Protein AF-A0A929RY52-F1 (afdb_monomer)

Solvent-accessible surface area (backbone atoms only — not comparable to full-atom values): 14149 Å² total; per-residue (Å²): 130,79,74,91,46,70,72,50,34,51,54,48,38,56,51,52,49,64,76,41,40,68,63,52,51,52,50,49,49,49,51,27,53,54,46,31,53,51,53,47,52,52,47,51,52,48,56,57,29,70,77,63,78,56,64,74,62,60,60,49,52,54,51,54,51,50,52,50,52,54,50,51,49,48,38,21,42,33,28,14,58,61,39,46,67,59,72,41,68,69,51,39,55,58,60,66,72,45,91,61,47,67,65,43,54,48,53,40,41,46,48,42,28,51,43,51,48,36,54,53,47,51,54,35,47,52,51,25,38,48,50,45,27,53,55,36,42,76,73,73,39,87,53,75,37,63,72,77,77,43,61,66,57,57,57,50,47,51,51,45,52,77,70,41,56,73,58,57,41,41,52,51,51,42,54,55,46,52,49,47,38,37,27,25,40,6,33,23,30,13,37,71,64,38,65,65,11,56,64,50,23,52,50,53,42,51,53,50,52,52,51,51,54,50,52,53,48,50,64,55,62,74,46,77,84,58,96,73,81,58,80,61,65,53,51,43,52,53,43,51,51,50,43,52,52,46,51,52,51,32,54,51,30,49,53,50,21,54,53,33,48,55,50,66,73,68,68,126

Mean predicted aligned error: 9.09 Å

Foldseek 3Di:
DPDADPVLLVVLLVVVCVVCVVVLVVVLVCLLVVLLVLLLVLVVVLVVCVVPDDDSVVSLVVSVVVLVVVLLLQLQQQLLCLCLVLVDPVVLVVVLPRPHDLVSSLVSSCCCRNPVSSVSSVVSSQVSQCVSCVVCVVVVHNDDRSCVVCPVVVVVVVVCCVVDDLLSVLVVLLVVLLSLLLNLQSLLLCLPVSPPSRVVSVVVSVVVVVVLVVVVVCVVVVCPPDDDDDPPVVSSVSSVVSSVVSVVSSVVSVVNSSVSSVVSSVPD

Structure (mmCIF, N/CA/C/O backbone):
data_AF-A0A929RY52-F1
#
_entry.id   AF-A0A929RY52-F1
#
loop_
_atom_site.group_PDB
_atom_site.id
_atom_site.type_symbol
_atom_site.label_atom_id
_atom_site.label_alt_id
_atom_site.label_comp_id
_atom_site.label_asym_id
_atom_site.label_entity_id
_atom_site.label_seq_id
_atom_site.pdbx_PDB_ins_code
_atom_site.Cartn_x
_atom_site.Cartn_y
_atom_site.Cartn_z
_atom_site.occupancy
_atom_site.B_iso_or_equiv
_atom_site.auth_seq_id
_atom_site.auth_comp_id
_atom_site.auth_asym_id
_atom_site.auth_atom_id
_atom_site.pdbx_PDB_model_num
ATOM 1 N N . MET A 1 1 ? -12.612 -7.253 28.509 1.00 52.16 1 MET A N 1
ATOM 2 C CA . MET A 1 1 ? -12.457 -7.040 27.047 1.00 52.16 1 MET A CA 1
ATOM 3 C C . MET A 1 1 ? -13.343 -8.044 26.327 1.00 52.16 1 MET A C 1
ATOM 5 O O . MET A 1 1 ? -13.309 -9.203 26.702 1.00 52.16 1 MET A O 1
ATOM 9 N N . ASN A 1 2 ? -14.137 -7.639 25.329 1.00 66.50 2 ASN A N 1
ATOM 10 C CA . ASN A 1 2 ? -14.857 -8.617 24.503 1.00 66.50 2 ASN A CA 1
ATOM 11 C C . ASN A 1 2 ? -13.845 -9.390 23.652 1.00 66.50 2 ASN A C 1
ATOM 13 O O . ASN A 1 2 ? -13.152 -8.774 22.838 1.00 66.50 2 ASN A O 1
ATOM 17 N N . ASN A 1 3 ? -13.786 -10.712 23.829 1.00 84.69 3 ASN A N 1
ATOM 18 C CA . ASN A 1 3 ? -12.935 -11.601 23.037 1.00 84.69 3 ASN A CA 1
ATOM 19 C C . ASN A 1 3 ? -13.183 -11.405 21.539 1.00 84.69 3 ASN A C 1
ATOM 21 O O . ASN A 1 3 ? -14.308 -11.100 21.120 1.00 84.69 3 ASN A O 1
ATOM 25 N N . PHE A 1 4 ? -12.122 -11.561 20.743 1.00 89.50 4 PHE A N 1
ATOM 26 C CA . PHE A 1 4 ? -12.212 -11.520 19.288 1.00 89.50 4 PHE A CA 1
ATOM 27 C C . PHE A 1 4 ? -13.190 -12.594 18.807 1.00 89.50 4 PHE A C 1
ATOM 29 O O . PHE A 1 4 ? -13.111 -13.750 19.213 1.00 89.50 4 PHE A O 1
ATOM 36 N N . ASN A 1 5 ? -14.136 -12.208 17.956 1.00 94.50 5 ASN A N 1
ATOM 37 C CA . ASN A 1 5 ? -15.141 -13.104 17.414 1.00 94.50 5 ASN A CA 1
ATOM 38 C C . ASN A 1 5 ? -15.162 -13.000 15.888 1.00 94.50 5 ASN A C 1
ATOM 40 O O . ASN A 1 5 ? -15.563 -11.980 15.323 1.00 94.50 5 ASN A O 1
ATOM 44 N N . THR A 1 6 ? -14.812 -14.094 15.216 1.00 93.06 6 THR A N 1
ATOM 45 C CA . THR A 1 6 ? -14.688 -14.155 13.754 1.00 93.06 6 THR A CA 1
ATOM 46 C C . THR A 1 6 ? -15.991 -13.812 13.028 1.00 93.06 6 THR A C 1
ATOM 48 O O . THR A 1 6 ? -15.974 -13.082 12.039 1.00 93.06 6 THR A O 1
ATOM 51 N N . LYS A 1 7 ? -17.154 -14.251 13.536 1.00 93.94 7 LYS A N 1
ATOM 52 C CA . LYS A 1 7 ? -18.462 -13.938 12.923 1.00 93.94 7 LYS A CA 1
ATOM 53 C C . LYS A 1 7 ? -18.793 -12.447 13.031 1.00 93.94 7 LYS A C 1
ATOM 55 O O . LYS A 1 7 ? -19.368 -11.861 12.114 1.00 93.94 7 LYS A O 1
ATOM 60 N N . ARG A 1 8 ? -18.468 -11.815 14.162 1.00 93.50 8 ARG A N 1
ATOM 61 C CA . ARG A 1 8 ? -18.663 -10.371 14.383 1.00 93.50 8 ARG A CA 1
ATOM 62 C C . ARG A 1 8 ? -17.700 -9.548 13.529 1.00 93.50 8 ARG A C 1
ATOM 64 O O . ARG A 1 8 ? -18.142 -8.624 12.849 1.00 93.50 8 ARG A O 1
ATOM 71 N N . TRP A 1 9 ? -16.432 -9.949 13.494 1.00 94.62 9 TRP A N 1
ATOM 72 C CA . TRP A 1 9 ? -15.393 -9.376 12.642 1.00 94.62 9 TRP A CA 1
ATOM 73 C C . TRP A 1 9 ? -15.761 -9.418 11.152 1.00 94.62 9 TRP A C 1
ATOM 75 O O . TRP A 1 9 ? -15.742 -8.384 10.483 1.00 94.62 9 TRP A O 1
ATOM 85 N N . LEU A 1 10 ? -16.186 -10.575 10.635 1.00 95.38 10 LEU A N 1
ATOM 86 C CA . LEU A 1 10 ? -16.567 -10.721 9.230 1.00 95.38 10 LEU A CA 1
ATOM 87 C C . LEU A 1 10 ? -17.790 -9.862 8.879 1.00 95.38 10 LEU A C 1
ATOM 89 O O . LEU A 1 10 ? -17.803 -9.190 7.847 1.00 95.38 10 LEU A O 1
ATOM 93 N N . ARG A 1 11 ? -18.810 -9.830 9.750 1.00 94.88 11 ARG A N 1
ATOM 94 C CA . ARG A 1 11 ? -19.984 -8.955 9.571 1.00 94.88 11 ARG A CA 1
ATOM 95 C C . ARG A 1 11 ? -19.589 -7.480 9.539 1.00 94.88 11 ARG A C 1
ATOM 97 O O . ARG A 1 11 ? -20.077 -6.740 8.686 1.00 94.88 11 ARG A O 1
ATOM 104 N N . TYR A 1 12 ? -18.689 -7.061 10.429 1.00 94.56 12 TYR A N 1
ATOM 105 C CA . TYR A 1 12 ? -18.152 -5.704 10.418 1.00 94.56 12 TYR A CA 1
ATOM 106 C C . TYR A 1 12 ? -17.387 -5.413 9.120 1.00 94.56 12 TYR A C 1
ATOM 108 O O . TYR A 1 12 ? -17.645 -4.391 8.492 1.00 94.56 12 TYR A O 1
ATOM 116 N N . THR A 1 13 ? -16.510 -6.320 8.684 1.00 94.38 13 THR A N 1
ATOM 117 C CA . THR A 1 13 ? -15.710 -6.173 7.456 1.00 94.38 13 THR A CA 1
ATOM 118 C C . THR A 1 13 ? -16.608 -5.992 6.232 1.00 94.38 13 THR A C 1
ATOM 120 O O . THR A 1 13 ? -16.463 -5.012 5.500 1.00 94.38 13 THR A O 1
ATOM 123 N N . LYS A 1 14 ? -17.610 -6.868 6.056 1.00 94.75 14 LYS A N 1
ATOM 124 C CA . LYS A 1 14 ? -18.601 -6.770 4.969 1.00 94.75 14 LYS A CA 1
ATOM 125 C C . LYS A 1 14 ? -19.356 -5.441 5.005 1.00 94.75 14 LYS A C 1
ATOM 127 O O . LYS A 1 14 ? -19.468 -4.758 3.989 1.00 94.75 14 LYS A O 1
ATOM 132 N N . ARG A 1 15 ? -19.832 -5.038 6.189 1.00 93.38 15 ARG A N 1
ATOM 133 C CA . ARG A 1 15 ? -20.504 -3.746 6.382 1.00 93.38 15 ARG A CA 1
ATOM 134 C C . ARG A 1 15 ? -19.585 -2.576 6.027 1.00 93.38 15 ARG A C 1
ATOM 136 O O . ARG A 1 15 ? -20.038 -1.642 5.372 1.00 93.38 15 ARG A O 1
ATOM 143 N N . HIS A 1 16 ? -18.322 -2.612 6.448 1.00 91.94 16 HIS A N 1
ATOM 144 C CA . HIS A 1 16 ? -17.357 -1.547 6.190 1.00 91.94 16 HIS A CA 1
ATOM 145 C C . HIS A 1 16 ? -17.093 -1.385 4.689 1.00 91.94 16 HIS A C 1
ATOM 147 O O . HIS A 1 16 ? -17.161 -0.261 4.188 1.00 91.94 16 HIS A O 1
ATOM 153 N N . LEU A 1 17 ? -16.889 -2.494 3.968 1.00 93.06 17 LEU A N 1
ATOM 154 C CA . LEU A 1 17 ? -16.745 -2.507 2.509 1.00 93.06 17 LEU A CA 1
ATOM 155 C C . LEU A 1 17 ? -17.972 -1.917 1.815 1.00 93.06 17 LEU A C 1
ATOM 157 O O . LEU A 1 17 ? -17.838 -1.010 1.000 1.00 93.06 17 LEU A O 1
ATOM 161 N N . TYR A 1 18 ? -19.173 -2.369 2.182 1.00 92.50 18 TYR A N 1
ATOM 162 C CA . TYR A 1 18 ? -20.413 -1.886 1.574 1.00 92.50 18 TYR A CA 1
ATOM 163 C C . TYR A 1 18 ? -20.617 -0.380 1.786 1.00 92.50 18 TYR A C 1
ATOM 165 O O . TYR A 1 18 ? -20.993 0.338 0.862 1.00 92.50 18 TYR A O 1
ATOM 173 N N . GLN A 1 19 ? -20.319 0.117 2.990 1.00 90.19 19 GLN A N 1
ATOM 174 C CA . GLN A 1 19 ? -20.442 1.537 3.323 1.00 90.19 19 GLN A CA 1
ATOM 175 C C . GLN A 1 19 ? -19.456 2.426 2.557 1.00 90.19 19 GLN A C 1
ATOM 177 O O . GLN A 1 19 ? -19.799 3.562 2.241 1.00 90.19 19 GLN A O 1
ATOM 182 N N . HIS A 1 20 ? -18.258 1.924 2.250 1.00 89.44 20 HIS A N 1
ATOM 183 C CA . HIS A 1 20 ? -17.206 2.690 1.571 1.00 89.44 20 HIS A CA 1
ATOM 184 C C . HIS A 1 20 ? -17.035 2.292 0.098 1.00 89.44 20 HIS A C 1
ATOM 186 O O . HIS A 1 20 ? -16.100 2.759 -0.551 1.00 89.44 20 HIS A O 1
ATOM 192 N N . ARG A 1 21 ? -17.942 1.476 -0.458 1.00 90.00 21 ARG A N 1
ATOM 193 C CA . ARG A 1 21 ? -17.829 0.909 -1.812 1.00 90.00 21 ARG A CA 1
ATOM 194 C C . ARG A 1 21 ? -17.591 1.966 -2.885 1.00 90.00 21 ARG A C 1
ATOM 196 O O . ARG A 1 21 ? -16.715 1.794 -3.714 1.00 90.00 21 ARG A O 1
ATOM 203 N N . SER A 1 22 ? -18.308 3.090 -2.838 1.00 89.94 22 SER A N 1
ATOM 204 C CA . SER A 1 22 ? -18.186 4.155 -3.840 1.00 89.94 22 SER A CA 1
ATOM 205 C C . SER A 1 22 ? -16.816 4.828 -3.778 1.00 89.94 22 SER A C 1
ATOM 207 O O . SER A 1 22 ? -16.210 5.099 -4.810 1.00 89.94 22 SER A O 1
ATOM 209 N N . LYS A 1 23 ? -16.287 5.043 -2.567 1.00 88.62 23 LYS A N 1
ATOM 210 C CA . LYS A 1 23 ? -14.941 5.586 -2.349 1.00 88.62 23 LYS A CA 1
ATOM 211 C C . LYS A 1 23 ? -13.866 4.618 -2.847 1.00 88.62 23 LYS A C 1
ATOM 213 O O . LYS A 1 23 ? -12.925 5.063 -3.499 1.00 88.62 23 LYS A O 1
ATOM 218 N N . LEU A 1 24 ? -14.021 3.323 -2.558 1.00 89.12 24 LEU A N 1
ATOM 219 C CA . LEU A 1 24 ? -13.098 2.272 -2.993 1.00 89.12 24 LEU A CA 1
ATOM 220 C C . LEU A 1 24 ? -13.112 2.111 -4.518 1.00 89.12 24 LEU A C 1
ATOM 222 O O . LEU A 1 24 ? -12.051 2.173 -5.127 1.00 89.12 24 LEU A O 1
ATOM 226 N N . ILE A 1 25 ? -14.293 2.025 -5.138 1.00 91.00 25 ILE A N 1
ATOM 227 C CA . ILE A 1 25 ? -14.459 1.952 -6.599 1.00 91.00 25 ILE A CA 1
ATOM 228 C C . ILE A 1 25 ? -13.859 3.185 -7.271 1.00 91.00 25 ILE A C 1
ATOM 230 O O . ILE A 1 25 ? -13.118 3.055 -8.236 1.00 91.00 25 ILE A O 1
ATOM 234 N N . ARG A 1 26 ? -14.110 4.389 -6.745 1.00 90.62 26 ARG A N 1
ATOM 235 C CA . ARG A 1 26 ? -13.502 5.609 -7.289 1.00 90.62 26 ARG A CA 1
ATOM 236 C C . ARG A 1 26 ? -11.978 5.567 -7.203 1.00 90.62 26 ARG A C 1
ATOM 238 O O . ARG A 1 26 ? -11.314 5.986 -8.140 1.00 90.62 26 ARG A O 1
ATOM 245 N N . HIS A 1 27 ? -11.417 5.078 -6.097 1.00 87.69 27 HIS A N 1
ATOM 246 C CA . HIS A 1 27 ? -9.969 4.921 -5.983 1.00 87.69 27 HIS A CA 1
ATOM 247 C C . HIS A 1 27 ? -9.428 3.923 -7.011 1.00 87.69 27 HIS A C 1
ATOM 249 O O . HIS A 1 27 ? -8.462 4.239 -7.694 1.00 87.69 27 HIS A O 1
ATOM 255 N N . MET A 1 28 ? -10.084 2.771 -7.151 1.00 89.62 28 MET A N 1
ATOM 256 C CA . MET A 1 28 ? -9.757 1.746 -8.144 1.00 89.62 28 MET A CA 1
ATOM 257 C C . MET A 1 28 ? -9.806 2.303 -9.572 1.00 89.62 28 MET A C 1
ATOM 259 O O . MET A 1 28 ? -8.867 2.107 -10.334 1.00 89.62 28 MET A O 1
ATOM 263 N N . LEU A 1 29 ? -10.844 3.071 -9.909 1.00 91.31 29 LEU A N 1
ATOM 264 C CA . LEU A 1 29 ? -10.975 3.720 -11.212 1.00 91.31 29 LEU A CA 1
ATOM 265 C C . LEU A 1 29 ? -9.851 4.731 -11.462 1.00 91.31 29 LEU A C 1
ATOM 267 O O . LEU A 1 29 ? -9.280 4.745 -12.544 1.00 91.31 29 LEU A O 1
ATOM 271 N N . ILE A 1 30 ? -9.508 5.551 -10.462 1.00 89.19 30 ILE A N 1
ATOM 272 C CA . ILE A 1 30 ? -8.391 6.501 -10.571 1.00 89.19 30 ILE A CA 1
ATOM 273 C C . ILE A 1 30 ? -7.085 5.751 -10.832 1.00 89.19 30 ILE A C 1
ATOM 275 O O . ILE A 1 30 ? -6.355 6.140 -11.735 1.00 89.19 30 ILE A O 1
ATOM 279 N N . VAL A 1 31 ? -6.800 4.684 -10.077 1.00 87.44 31 VAL A N 1
ATOM 280 C CA . VAL A 1 31 ? -5.598 3.862 -10.289 1.00 87.44 31 VAL A CA 1
ATOM 281 C C . VAL A 1 31 ? -5.582 3.314 -11.713 1.00 87.44 31 VAL A C 1
ATOM 283 O O . VAL A 1 31 ? -4.609 3.530 -12.423 1.00 87.44 31 VAL A O 1
ATOM 286 N N . PHE A 1 32 ? -6.677 2.698 -12.160 1.00 90.00 32 PHE A N 1
ATOM 287 C CA . PHE A 1 32 ? -6.791 2.145 -13.507 1.00 90.00 32 PHE A CA 1
ATOM 288 C C . PHE A 1 32 ? -6.547 3.193 -14.603 1.00 90.00 32 PHE A C 1
ATOM 290 O O . PHE A 1 32 ? -5.706 2.987 -15.474 1.00 90.00 32 PHE A O 1
ATOM 297 N N . VAL A 1 33 ? -7.240 4.336 -14.545 1.00 90.50 33 VAL A N 1
ATOM 298 C CA . VAL A 1 33 ? -7.139 5.400 -15.557 1.00 90.50 33 VAL A CA 1
ATOM 299 C C . VAL A 1 33 ? -5.747 6.024 -15.570 1.00 90.50 33 VAL A C 1
ATOM 301 O O . VAL A 1 33 ? -5.162 6.190 -16.636 1.00 90.50 33 VAL A O 1
ATOM 304 N N . VAL A 1 34 ? -5.200 6.351 -14.396 1.00 87.56 34 VAL A N 1
ATOM 305 C CA . VAL A 1 34 ? -3.854 6.926 -14.283 1.00 87.56 34 VAL A CA 1
ATOM 306 C C . VAL A 1 34 ? -2.831 5.951 -14.851 1.00 87.56 34 VAL A C 1
ATOM 308 O O . VAL A 1 34 ? -2.023 6.340 -15.690 1.00 87.56 34 VAL A O 1
ATOM 311 N N . THR A 1 35 ? -2.903 4.678 -14.463 1.00 85.31 35 THR A N 1
ATOM 312 C CA . THR A 1 35 ? -2.022 3.647 -15.002 1.00 85.31 35 THR A CA 1
ATOM 313 C C . THR A 1 35 ? -2.146 3.531 -16.518 1.00 85.31 35 THR A C 1
ATOM 315 O O . THR A 1 35 ? -1.125 3.569 -17.199 1.00 85.31 35 THR A O 1
ATOM 318 N N . LEU A 1 36 ? -3.361 3.457 -17.064 1.00 89.00 36 LEU A N 1
ATOM 319 C CA . LEU A 1 36 ? -3.580 3.375 -18.508 1.00 89.00 36 LEU A CA 1
ATOM 320 C C . LEU A 1 36 ? -2.922 4.553 -19.243 1.00 89.00 36 LEU A C 1
ATOM 322 O O . LEU A 1 36 ? -2.160 4.334 -20.181 1.00 89.00 36 LEU A O 1
ATOM 326 N N . ILE A 1 37 ? -3.132 5.786 -18.769 1.00 86.81 37 ILE A N 1
ATOM 327 C CA . ILE A 1 37 ? -2.509 6.992 -19.337 1.00 86.81 37 ILE A CA 1
ATOM 328 C C . ILE A 1 37 ? -0.980 6.884 -19.309 1.00 86.81 37 ILE A C 1
ATOM 330 O O . ILE A 1 37 ? -0.333 7.124 -20.326 1.00 86.81 37 ILE A O 1
ATOM 334 N N . PHE A 1 38 ? -0.394 6.489 -18.175 1.00 82.31 38 PHE A N 1
ATOM 335 C CA . PHE A 1 38 ? 1.057 6.331 -18.061 1.00 82.31 38 PHE A CA 1
ATOM 336 C C . PHE A 1 38 ? 1.599 5.243 -18.990 1.00 82.31 38 PHE A C 1
ATOM 338 O O . PHE A 1 38 ? 2.610 5.465 -19.652 1.00 82.31 38 PHE A O 1
ATOM 345 N N . THR A 1 39 ? 0.931 4.090 -19.089 1.00 79.75 39 THR A N 1
ATOM 346 C CA . THR A 1 39 ? 1.358 3.010 -19.992 1.00 79.75 39 THR A CA 1
ATOM 347 C C . THR A 1 39 ? 1.276 3.428 -21.473 1.00 79.75 39 THR A C 1
ATOM 349 O O . THR A 1 39 ? 2.162 3.090 -22.264 1.00 79.75 39 THR A O 1
ATOM 352 N N . LEU A 1 40 ? 0.252 4.200 -21.859 1.00 84.81 40 LEU A N 1
ATOM 353 C CA . LEU A 1 40 ? 0.103 4.758 -23.207 1.00 84.81 40 LEU A CA 1
ATOM 354 C C . LEU A 1 40 ? 1.190 5.791 -23.506 1.00 84.81 40 LEU A C 1
ATOM 356 O O . LEU A 1 40 ? 1.833 5.717 -24.551 1.00 84.81 40 LEU A O 1
ATOM 360 N N . LEU A 1 41 ? 1.447 6.707 -22.570 1.00 82.00 41 LEU A N 1
ATOM 361 C CA . LEU A 1 41 ? 2.507 7.705 -22.688 1.00 82.00 41 LEU A CA 1
ATOM 362 C C . LEU A 1 41 ? 3.886 7.042 -22.816 1.00 82.00 41 LEU A C 1
ATOM 364 O O . LEU A 1 41 ? 4.688 7.416 -23.669 1.00 82.00 41 LEU A O 1
ATOM 368 N N . ALA A 1 42 ? 4.137 6.007 -22.016 1.00 75.81 42 ALA A N 1
ATOM 369 C CA . ALA A 1 42 ? 5.343 5.194 -22.091 1.00 75.81 42 ALA A CA 1
ATOM 370 C C . ALA A 1 42 ? 5.500 4.517 -23.466 1.00 75.81 42 ALA A C 1
ATOM 372 O O . ALA A 1 42 ? 6.590 4.513 -24.042 1.00 75.81 42 ALA A O 1
ATOM 373 N N . SER A 1 43 ? 4.407 4.002 -24.038 1.00 77.44 43 SER A N 1
ATOM 374 C CA . SER A 1 43 ? 4.423 3.427 -25.390 1.00 77.44 43 SER A CA 1
ATOM 375 C C . SER A 1 43 ? 4.666 4.479 -26.467 1.00 77.44 43 SER A C 1
ATOM 377 O O . SER A 1 43 ? 5.456 4.231 -27.371 1.00 77.44 43 SER A O 1
ATOM 379 N N . TYR A 1 44 ? 4.074 5.670 -26.346 1.00 78.25 44 TYR A N 1
ATOM 380 C CA . TYR A 1 44 ? 4.337 6.791 -27.251 1.00 78.25 44 TYR A CA 1
ATOM 381 C C . TYR A 1 44 ? 5.825 7.163 -27.274 1.00 78.25 44 TYR A C 1
ATOM 383 O O . TYR A 1 44 ? 6.423 7.265 -28.346 1.00 78.25 44 TYR A O 1
ATOM 391 N N . PHE A 1 45 ? 6.450 7.295 -26.100 1.00 74.00 45 PHE A N 1
ATOM 392 C CA . PHE A 1 45 ? 7.888 7.549 -26.021 1.00 74.00 45 PHE A CA 1
ATOM 393 C C . PHE A 1 45 ? 8.715 6.398 -26.586 1.00 74.00 45 PHE A C 1
ATOM 395 O O . PHE A 1 45 ? 9.701 6.661 -27.260 1.00 74.00 45 PHE A O 1
ATOM 402 N N . THR A 1 46 ? 8.300 5.147 -26.379 1.00 71.69 46 THR A N 1
ATOM 403 C CA . THR A 1 46 ? 8.984 3.972 -26.945 1.00 71.69 46 THR A CA 1
ATOM 404 C C . THR A 1 46 ? 8.932 3.971 -28.476 1.00 71.69 46 THR A C 1
ATOM 406 O O . THR A 1 46 ? 9.948 3.739 -29.125 1.00 71.69 46 THR A O 1
ATOM 409 N N . ILE A 1 47 ? 7.774 4.285 -29.064 1.00 73.69 47 ILE A N 1
ATOM 410 C CA . ILE A 1 47 ? 7.596 4.391 -30.519 1.00 73.69 47 ILE A CA 1
ATOM 411 C C . ILE A 1 47 ? 8.470 5.519 -31.078 1.00 73.69 47 ILE A C 1
ATOM 413 O O . ILE A 1 47 ? 9.259 5.294 -31.995 1.00 73.69 47 ILE A O 1
ATOM 417 N N . LYS A 1 48 ? 8.395 6.714 -30.478 1.00 70.94 48 LYS A N 1
ATOM 418 C CA . LYS A 1 48 ? 9.195 7.880 -30.883 1.00 70.94 48 LYS A CA 1
ATOM 419 C C . LYS A 1 48 ? 10.700 7.629 -30.742 1.00 70.94 48 LYS A C 1
ATOM 421 O O . LYS A 1 48 ? 11.473 8.035 -31.602 1.00 70.94 48 LYS A O 1
ATOM 426 N N . ALA A 1 49 ? 11.110 6.948 -29.675 1.00 65.88 49 ALA A N 1
ATOM 427 C CA . ALA A 1 49 ? 12.487 6.541 -29.435 1.00 65.88 49 ALA A CA 1
ATOM 428 C C . ALA A 1 49 ? 12.980 5.528 -30.473 1.00 65.88 49 ALA A C 1
ATOM 430 O O . ALA A 1 49 ? 14.095 5.668 -30.952 1.00 65.88 49 ALA A O 1
ATOM 431 N N . SER A 1 50 ? 12.158 4.558 -30.887 1.00 61.84 50 SER A N 1
ATOM 432 C CA . SER A 1 50 ? 12.563 3.591 -31.921 1.00 61.84 50 SER A CA 1
ATOM 433 C C . SER A 1 50 ? 12.960 4.254 -33.249 1.00 61.84 50 SER A C 1
ATOM 435 O O . SER A 1 50 ? 13.795 3.717 -33.969 1.00 61.84 50 SER A O 1
ATOM 437 N N . HIS A 1 51 ? 12.436 5.453 -33.528 1.00 59.34 51 HIS A N 1
ATOM 438 C CA . HIS A 1 51 ? 12.837 6.272 -34.673 1.00 59.34 51 HIS A CA 1
ATOM 439 C C . HIS A 1 51 ? 14.126 7.085 -34.446 1.00 59.34 51 HIS A C 1
ATOM 441 O O . HIS A 1 51 ? 14.787 7.421 -35.421 1.00 59.34 51 HIS A O 1
ATOM 447 N N . ASN A 1 52 ? 14.498 7.375 -33.192 1.00 51.97 52 ASN A N 1
ATOM 448 C CA . ASN A 1 52 ? 15.596 8.274 -32.809 1.00 51.97 52 ASN A CA 1
ATOM 449 C C . ASN A 1 52 ? 16.530 7.661 -31.742 1.00 51.97 52 ASN A C 1
ATOM 451 O O . ASN A 1 52 ? 16.914 8.337 -30.798 1.00 51.97 52 ASN A O 1
ATOM 455 N N . SER A 1 53 ? 16.887 6.383 -31.861 1.00 51.09 53 SER A N 1
ATOM 456 C CA . SER A 1 53 ? 18.120 5.801 -31.303 1.00 51.09 53 SER A CA 1
ATOM 457 C C . SER A 1 53 ? 18.530 6.040 -29.821 1.00 51.09 53 SER A C 1
ATOM 459 O O . SER A 1 53 ? 19.731 6.165 -29.582 1.00 51.09 53 SER A O 1
ATOM 461 N N . PRO A 1 54 ? 17.680 6.024 -28.771 1.00 50.31 54 PRO A N 1
ATOM 462 C CA . PRO A 1 54 ? 18.108 5.418 -27.517 1.00 50.31 54 PRO A CA 1
ATOM 463 C C . PRO A 1 54 ? 17.896 3.900 -27.604 1.00 50.31 54 PRO A C 1
ATOM 465 O O . PRO A 1 54 ? 17.034 3.412 -28.346 1.00 50.31 54 PRO A O 1
ATOM 468 N N . SER A 1 55 ? 18.677 3.129 -26.847 1.00 58.19 55 SER A N 1
ATOM 469 C CA . SER A 1 55 ? 18.502 1.681 -26.821 1.00 58.19 55 SER A CA 1
ATOM 470 C C . SER A 1 55 ? 17.089 1.366 -26.302 1.00 58.19 55 SER A C 1
ATOM 472 O O . SER A 1 55 ? 16.664 1.778 -25.222 1.00 58.19 55 SER A O 1
ATOM 474 N N . LEU A 1 56 ? 16.308 0.646 -27.106 1.00 56.62 56 LEU A N 1
ATOM 475 C CA . LEU A 1 56 ? 14.914 0.289 -26.810 1.00 56.62 56 LEU A CA 1
ATOM 476 C C . LEU A 1 56 ? 14.794 -0.506 -25.484 1.00 56.62 56 LEU A C 1
ATOM 478 O O . LEU A 1 56 ? 13.719 -0.604 -24.895 1.00 56.62 56 LEU A O 1
ATOM 482 N N . TYR A 1 57 ? 15.920 -1.040 -25.005 1.00 56.59 57 TYR A N 1
ATOM 483 C CA . TYR A 1 57 ? 16.114 -1.723 -23.732 1.00 56.59 57 TYR A CA 1
ATOM 484 C C . TYR A 1 57 ? 16.101 -0.782 -22.511 1.00 56.59 57 TYR A C 1
ATOM 486 O O . TYR A 1 57 ? 15.415 -1.082 -21.536 1.00 56.59 57 TYR A O 1
ATOM 494 N N . GLU A 1 58 ? 16.774 0.372 -22.562 1.00 54.50 58 GLU A N 1
ATOM 495 C CA . GLU A 1 58 ? 16.829 1.336 -21.446 1.00 54.50 58 GLU A CA 1
ATOM 496 C C . GLU A 1 58 ? 15.475 2.004 -21.179 1.00 54.50 58 GLU A C 1
ATOM 498 O O . GLU A 1 58 ? 15.059 2.174 -20.033 1.00 54.50 58 GLU A O 1
ATOM 503 N N . VAL A 1 59 ? 14.731 2.321 -22.242 1.00 56.72 59 VAL A N 1
ATOM 504 C CA . VAL A 1 59 ? 13.373 2.872 -22.111 1.00 56.72 59 VAL A CA 1
ATOM 505 C C . VAL A 1 59 ? 12.445 1.840 -21.464 1.00 56.72 59 VAL A C 1
ATOM 507 O O . VAL A 1 59 ? 11.685 2.171 -20.553 1.00 56.72 59 VAL A O 1
ATOM 510 N N . LYS A 1 60 ? 12.546 0.567 -21.872 1.00 58.34 60 LYS A N 1
ATOM 511 C CA . LYS A 1 60 ? 11.774 -0.539 -21.286 1.00 58.34 60 LYS A CA 1
ATOM 512 C C . LYS A 1 60 ? 12.118 -0.762 -19.810 1.00 58.34 60 LYS A C 1
ATOM 514 O O . LYS A 1 60 ? 11.197 -0.865 -19.000 1.00 58.34 60 LYS A O 1
ATOM 519 N N . SER A 1 61 ? 13.398 -0.801 -19.438 1.00 55.53 61 SER A N 1
ATOM 520 C CA . SER A 1 61 ? 13.808 -1.014 -18.043 1.00 55.53 61 SER A CA 1
ATOM 521 C C . SER A 1 61 ? 13.338 0.123 -17.128 1.00 55.53 61 SER A C 1
ATOM 523 O O . SER A 1 61 ? 12.788 -0.143 -16.059 1.00 55.53 61 SER A O 1
ATOM 525 N N . MET A 1 62 ? 13.425 1.378 -17.580 1.00 56.66 62 MET A N 1
ATOM 526 C CA . MET A 1 62 ? 12.952 2.540 -16.821 1.00 56.66 62 MET A CA 1
ATOM 527 C C . MET A 1 62 ? 11.432 2.508 -16.585 1.00 56.66 62 MET A C 1
ATOM 529 O O . MET A 1 62 ? 10.967 2.821 -15.487 1.00 56.66 62 MET A O 1
ATOM 533 N N . ILE A 1 63 ? 10.650 2.075 -17.583 1.00 61.91 63 ILE A N 1
ATOM 534 C CA . ILE A 1 63 ? 9.191 1.922 -17.458 1.00 61.91 63 ILE A CA 1
ATOM 535 C C . ILE A 1 63 ? 8.843 0.821 -16.446 1.00 61.91 63 ILE A C 1
ATOM 537 O O . ILE A 1 63 ? 8.022 1.051 -15.559 1.00 61.91 63 ILE A O 1
ATOM 541 N N . GLY A 1 64 ? 9.481 -0.351 -16.530 1.00 60.59 64 GLY A N 1
ATOM 542 C CA . GLY A 1 64 ? 9.245 -1.458 -15.592 1.00 60.59 64 GLY A CA 1
ATOM 543 C C . GLY A 1 64 ? 9.572 -1.089 -14.141 1.00 60.59 64 GLY A C 1
ATOM 544 O O . GLY A 1 64 ? 8.789 -1.363 -13.229 1.00 60.59 64 GLY A O 1
ATOM 545 N N . VAL A 1 65 ? 10.683 -0.379 -13.934 1.00 58.97 65 VAL A N 1
ATOM 546 C CA . VAL A 1 65 ? 11.097 0.133 -12.620 1.00 58.97 65 VAL A CA 1
ATOM 547 C C . VAL A 1 65 ? 10.093 1.159 -12.082 1.00 58.97 65 VAL A C 1
ATOM 549 O O . VAL A 1 65 ? 9.688 1.071 -10.923 1.00 58.97 65 VAL A O 1
ATOM 552 N N . TYR A 1 66 ? 9.610 2.082 -12.919 1.00 61.28 66 TYR A N 1
ATOM 553 C CA . TYR A 1 66 ? 8.563 3.031 -12.528 1.00 61.28 66 TYR A CA 1
ATOM 554 C C . TYR A 1 66 ? 7.270 2.323 -12.099 1.00 61.28 66 TYR A C 1
ATOM 556 O O . TYR A 1 66 ? 6.684 2.674 -11.074 1.00 61.28 66 TYR A O 1
ATOM 564 N N . PHE A 1 67 ? 6.848 1.295 -12.841 1.00 62.34 67 PHE A N 1
ATOM 565 C CA . PHE A 1 67 ? 5.670 0.489 -12.514 1.00 62.34 67 PHE A CA 1
ATOM 566 C C . PHE A 1 67 ? 5.781 -0.191 -11.153 1.00 62.34 67 PHE A C 1
ATOM 568 O O . PHE A 1 67 ? 4.849 -0.133 -10.346 1.00 62.34 67 PHE A O 1
ATOM 575 N N . LEU A 1 68 ? 6.943 -0.782 -10.883 1.00 63.88 68 LEU A N 1
ATOM 576 C CA . LEU A 1 68 ? 7.242 -1.425 -9.614 1.00 63.88 68 LEU A CA 1
ATOM 577 C C . LEU A 1 68 ? 7.218 -0.415 -8.457 1.00 63.88 68 LEU A C 1
ATOM 579 O O . LEU A 1 68 ? 6.544 -0.652 -7.455 1.00 63.88 68 LEU A O 1
ATOM 583 N N . PHE A 1 69 ? 7.878 0.738 -8.604 1.00 62.09 69 PHE A N 1
ATOM 584 C CA . PHE A 1 69 ? 7.909 1.769 -7.561 1.00 62.09 69 PHE A CA 1
ATOM 585 C C . PHE A 1 69 ? 6.552 2.442 -7.335 1.00 62.09 69 PHE A C 1
ATOM 587 O O . PHE A 1 69 ? 6.189 2.707 -6.189 1.00 62.09 69 PHE A O 1
ATOM 594 N N . ALA A 1 70 ? 5.765 2.678 -8.387 1.00 64.94 70 ALA A N 1
ATOM 595 C CA . ALA A 1 70 ? 4.410 3.208 -8.261 1.00 64.94 70 ALA A CA 1
ATOM 596 C C . ALA A 1 70 ? 3.494 2.223 -7.516 1.00 64.94 70 ALA A C 1
ATOM 598 O O . ALA A 1 70 ? 2.745 2.621 -6.619 1.00 64.94 70 ALA A O 1
ATOM 599 N N . PHE A 1 71 ? 3.593 0.929 -7.834 1.00 67.00 71 PHE A N 1
ATOM 600 C CA . PHE A 1 71 ? 2.857 -0.124 -7.141 1.00 67.00 71 PHE A CA 1
ATOM 601 C C . PHE A 1 71 ? 3.274 -0.247 -5.670 1.00 67.00 71 PHE A C 1
ATOM 603 O O . PHE A 1 71 ? 2.426 -0.229 -4.776 1.00 67.00 71 PHE A O 1
ATOM 610 N N . LEU A 1 72 ? 4.579 -0.288 -5.403 1.00 68.25 72 LEU A N 1
ATOM 611 C CA . LEU A 1 72 ? 5.135 -0.322 -4.052 1.00 68.25 72 LEU A CA 1
ATOM 612 C C . LEU A 1 72 ? 4.727 0.912 -3.238 1.00 68.25 72 LEU A C 1
ATOM 614 O O . LEU A 1 72 ? 4.313 0.781 -2.086 1.00 68.25 72 LEU A O 1
ATOM 618 N N . GLY A 1 73 ? 4.746 2.099 -3.845 1.00 68.69 73 GLY A N 1
ATOM 619 C CA . GLY A 1 73 ? 4.261 3.333 -3.233 1.00 68.69 73 GLY A CA 1
ATOM 620 C C . GLY A 1 73 ? 2.774 3.263 -2.879 1.00 68.69 73 GLY A C 1
ATOM 621 O O . GLY A 1 73 ? 2.383 3.652 -1.778 1.00 68.69 73 GLY A O 1
ATOM 622 N N . LEU A 1 74 ? 1.938 2.707 -3.761 1.00 72.19 74 LEU A N 1
ATOM 623 C CA . LEU A 1 74 ? 0.516 2.487 -3.483 1.00 72.19 74 LEU A CA 1
ATOM 624 C C . LEU A 1 74 ? 0.311 1.526 -2.305 1.00 72.19 74 LEU A C 1
ATOM 626 O O . LEU A 1 74 ? -0.457 1.848 -1.398 1.00 72.19 74 LEU A O 1
ATOM 630 N N . VAL A 1 75 ? 1.021 0.394 -2.277 1.00 76.62 75 VAL A N 1
ATOM 631 C CA . VAL A 1 75 ? 0.938 -0.611 -1.200 1.00 76.62 75 VAL A CA 1
ATOM 632 C C . VAL A 1 75 ? 1.363 -0.017 0.144 1.00 76.62 75 VAL A C 1
ATOM 634 O O . VAL A 1 75 ? 0.685 -0.190 1.160 1.00 76.62 75 VAL A O 1
ATOM 637 N N . CYS A 1 76 ? 2.471 0.721 0.161 1.00 81.75 76 CYS A N 1
ATOM 638 C CA . CYS A 1 76 ? 3.034 1.266 1.391 1.00 81.75 76 CYS A CA 1
ATOM 639 C C . CYS A 1 76 ? 2.246 2.476 1.909 1.00 81.75 76 CYS A C 1
ATOM 641 O O . CYS A 1 76 ? 2.191 2.707 3.114 1.00 81.75 76 CYS A O 1
ATOM 643 N N . LEU A 1 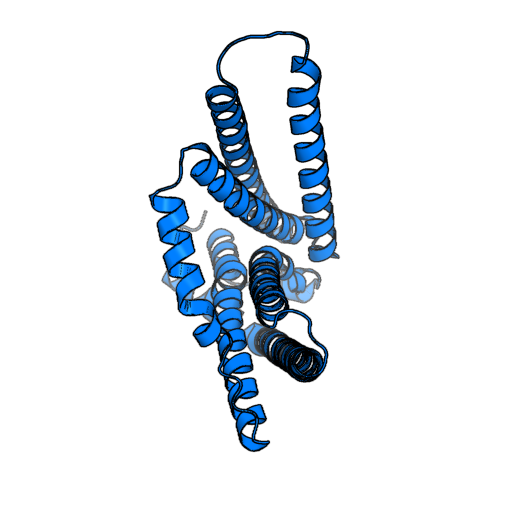77 ? 1.585 3.243 1.039 1.00 83.62 77 LEU A N 1
ATOM 644 C CA . LEU A 1 77 ? 0.825 4.430 1.444 1.00 83.62 77 LEU A CA 1
ATOM 645 C C . LEU A 1 77 ? -0.667 4.169 1.646 1.00 83.62 77 LEU A C 1
ATOM 647 O O . LEU A 1 77 ? -1.333 4.991 2.281 1.00 83.62 77 LEU A O 1
ATOM 651 N N . ALA A 1 78 ? -1.224 3.066 1.147 1.00 85.62 78 ALA A N 1
ATOM 652 C CA . ALA A 1 78 ? -2.649 2.766 1.283 1.00 85.62 78 ALA A CA 1
ATOM 653 C C . ALA A 1 78 ? -3.172 2.786 2.741 1.00 85.62 78 ALA A C 1
ATOM 655 O O . ALA A 1 78 ? -4.250 3.362 2.959 1.00 85.62 78 ALA A O 1
ATOM 656 N N . PRO A 1 79 ? -2.428 2.309 3.764 1.00 87.69 79 PRO A N 1
ATOM 657 C CA . PRO A 1 79 ? -2.851 2.426 5.162 1.00 87.69 79 PRO A CA 1
ATOM 658 C C . PRO A 1 79 ? -3.067 3.865 5.646 1.00 87.69 79 PRO A C 1
ATOM 660 O O . PRO A 1 79 ? -3.901 4.089 6.526 1.00 87.69 79 PRO A O 1
ATOM 663 N N . SER A 1 80 ? -2.415 4.864 5.033 1.00 85.88 80 SER A N 1
ATOM 664 C CA . SER A 1 80 ? -2.610 6.282 5.385 1.00 85.88 80 SER A CA 1
ATOM 665 C C . SER A 1 80 ? -4.062 6.761 5.225 1.00 85.88 80 SER A C 1
ATOM 667 O O . SER A 1 80 ? -4.484 7.723 5.871 1.00 85.88 80 SER A O 1
ATOM 669 N N . LYS A 1 81 ? -4.856 6.063 4.401 1.00 84.88 81 LYS A N 1
ATOM 670 C CA . LYS A 1 81 ? -6.266 6.380 4.119 1.00 84.88 81 LYS A CA 1
ATOM 671 C C . LYS A 1 81 ? -7.252 5.670 5.050 1.00 84.88 81 LYS A C 1
ATOM 673 O O . LYS A 1 81 ? -8.424 6.043 5.088 1.00 84.88 81 LYS A O 1
ATOM 678 N N . MET A 1 82 ? -6.787 4.706 5.847 1.00 87.75 82 MET A N 1
ATOM 679 C CA . MET A 1 82 ? -7.613 3.793 6.648 1.00 87.75 82 MET A CA 1
ATOM 680 C C . MET A 1 82 ? -8.619 4.497 7.579 1.00 87.75 82 MET A C 1
ATOM 682 O O . MET A 1 82 ? -9.723 4.001 7.821 1.00 87.75 82 MET A O 1
ATOM 686 N N . ASN A 1 83 ? -8.243 5.660 8.118 1.00 85.06 83 ASN A N 1
ATOM 687 C CA . ASN A 1 83 ? -9.043 6.415 9.086 1.00 85.06 83 ASN A CA 1
ATOM 688 C C . ASN A 1 83 ? -9.354 7.848 8.659 1.00 85.06 83 ASN A C 1
ATOM 690 O O . ASN A 1 83 ? -9.734 8.680 9.486 1.00 85.06 83 ASN A O 1
ATOM 694 N N . GLU A 1 84 ? -9.269 8.126 7.362 1.00 80.25 84 GLU A N 1
ATOM 695 C CA . GLU A 1 84 ? -9.597 9.437 6.814 1.00 80.25 84 GLU A CA 1
ATOM 696 C C . GLU A 1 84 ? -11.038 9.864 7.150 1.00 80.25 84 GLU A C 1
ATOM 698 O O . GLU A 1 84 ? -11.283 11.008 7.529 1.00 80.25 84 GLU A O 1
ATOM 703 N N . ASP A 1 85 ? -11.990 8.932 7.113 1.00 77.75 85 ASP A N 1
ATOM 704 C CA . ASP A 1 85 ? -13.405 9.241 7.343 1.00 77.75 85 ASP A CA 1
ATOM 705 C C . ASP A 1 85 ? -13.717 9.513 8.832 1.00 77.75 85 ASP A C 1
ATOM 707 O O . ASP A 1 85 ? -14.674 10.220 9.156 1.00 77.75 85 ASP A O 1
ATOM 711 N N . LEU A 1 86 ? -12.846 9.075 9.756 1.00 79.06 86 LEU A N 1
ATOM 712 C CA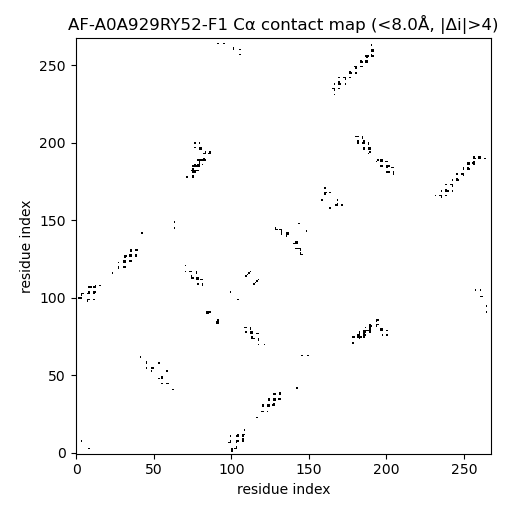 . LEU A 1 86 ? -12.942 9.392 11.193 1.00 79.06 86 LEU A CA 1
ATOM 713 C C . LEU A 1 86 ? -12.604 10.859 11.519 1.00 79.06 86 LEU A C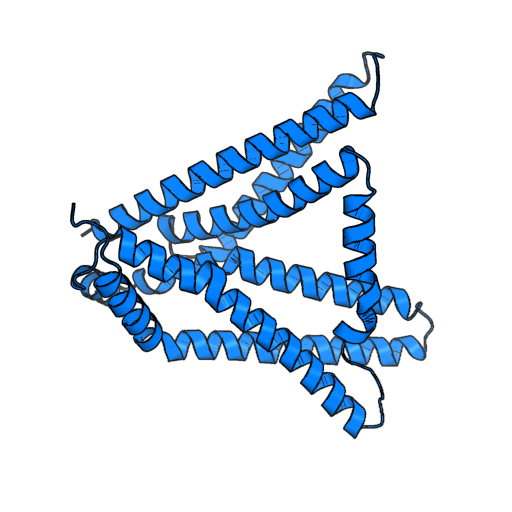 1
ATOM 715 O O . LEU A 1 86 ? -12.704 11.282 12.682 1.00 79.06 86 LEU A O 1
ATOM 719 N N . ARG A 1 87 ? -12.226 11.657 10.510 1.00 76.38 87 ARG A N 1
ATOM 720 C CA . ARG A 1 87 ? -12.175 13.123 10.611 1.00 76.38 87 ARG A CA 1
ATOM 721 C C . ARG A 1 87 ? -13.556 13.697 10.947 1.00 76.38 87 ARG A C 1
ATOM 723 O O . ARG A 1 87 ? -13.640 14.612 11.760 1.00 76.38 87 ARG A O 1
ATOM 730 N N . ARG A 1 88 ? -14.640 13.132 10.399 1.00 81.44 88 ARG A N 1
ATOM 731 C CA . ARG A 1 88 ? -16.010 13.628 10.624 1.00 81.44 88 ARG A CA 1
ATOM 732 C C . ARG A 1 88 ? -16.592 13.083 11.934 1.00 81.44 88 ARG A C 1
ATOM 734 O O . ARG A 1 88 ? -16.602 11.871 12.158 1.00 81.44 88 ARG A O 1
ATOM 741 N N . LYS A 1 89 ? -17.131 13.969 12.784 1.00 80.56 89 LYS A N 1
ATOM 742 C CA . LYS A 1 89 ? -17.702 13.615 14.103 1.00 80.56 89 LYS A CA 1
ATOM 743 C C . LYS A 1 89 ? -18.829 12.582 13.994 1.00 80.56 89 LYS A C 1
ATOM 745 O O . LYS A 1 89 ? -18.806 11.584 14.706 1.00 80.56 89 LYS A O 1
ATOM 750 N N . GLN A 1 90 ? -19.755 12.770 13.053 1.00 83.75 90 GLN A N 1
ATOM 751 C CA . GLN A 1 90 ? -20.881 11.853 12.826 1.00 83.75 90 GLN A CA 1
ATOM 752 C C . GLN A 1 90 ? -20.420 10.427 12.484 1.00 83.75 90 GLN A C 1
ATOM 754 O O . GLN A 1 90 ? -20.921 9.457 13.051 1.00 83.75 90 GLN A O 1
ATOM 759 N N . ILE A 1 91 ? -19.419 10.292 11.605 1.00 83.62 91 ILE A N 1
ATOM 760 C CA . ILE A 1 91 ? -18.861 8.986 11.224 1.00 83.62 91 ILE A CA 1
ATOM 761 C C . ILE A 1 91 ? -18.192 8.329 12.433 1.00 83.62 91 ILE A C 1
ATOM 763 O O . ILE A 1 91 ? -18.379 7.136 12.658 1.00 83.62 91 ILE A O 1
ATOM 767 N N . ARG A 1 92 ? -17.476 9.104 13.258 1.00 82.94 92 ARG A N 1
ATOM 768 C CA . ARG A 1 92 ? -16.859 8.596 14.491 1.00 82.94 92 ARG A CA 1
ATOM 769 C C . ARG A 1 92 ? -17.898 8.042 15.465 1.00 82.94 92 ARG A C 1
ATOM 771 O O . ARG A 1 92 ? -17.717 6.933 15.949 1.00 82.94 92 ARG A O 1
ATOM 778 N N . ILE A 1 93 ? -18.987 8.769 15.715 1.00 82.69 93 ILE A N 1
ATOM 779 C CA . ILE A 1 93 ? -20.064 8.311 16.607 1.00 82.69 93 ILE A CA 1
ATOM 780 C C . ILE A 1 93 ? -20.690 7.026 16.059 1.00 82.69 93 ILE A C 1
ATOM 782 O O . ILE A 1 93 ? -20.768 6.027 16.770 1.00 82.69 93 ILE A O 1
ATOM 786 N N . ARG A 1 94 ? -21.046 7.003 14.768 1.00 84.19 94 ARG A N 1
ATOM 787 C CA . ARG A 1 94 ? -21.599 5.805 14.116 1.00 84.19 94 ARG A CA 1
ATOM 788 C C . ARG A 1 94 ? -20.671 4.599 14.249 1.00 84.19 94 ARG A C 1
ATOM 790 O O . ARG A 1 94 ? -21.143 3.484 14.443 1.00 84.19 94 ARG A O 1
ATOM 797 N N . GLU A 1 95 ? -19.367 4.827 14.141 1.00 84.44 95 GLU A N 1
ATOM 798 C CA . GLU A 1 95 ? -18.336 3.801 14.251 1.00 84.44 95 GLU A CA 1
ATOM 799 C C . GLU A 1 95 ? -18.195 3.247 15.681 1.00 84.44 95 GLU A C 1
ATOM 801 O O . GLU A 1 95 ? -17.923 2.056 15.860 1.00 84.44 95 GLU A O 1
ATOM 806 N N . LEU A 1 96 ? -18.405 4.078 16.705 1.00 82.81 96 LEU A N 1
ATOM 807 C CA . LEU A 1 96 ? -18.419 3.656 18.110 1.00 82.81 96 LEU A CA 1
ATOM 808 C C . LEU A 1 96 ? -19.620 2.769 18.429 1.00 82.81 96 LEU A C 1
ATOM 810 O O . LEU A 1 96 ? -19.458 1.767 19.118 1.00 82.81 96 LEU A O 1
ATOM 814 N N . LEU A 1 97 ? -20.781 3.086 17.854 1.00 86.19 97 LEU A N 1
ATOM 815 C CA . LEU A 1 97 ? -22.034 2.359 18.074 1.00 86.19 97 LEU A CA 1
ATOM 816 C C . LEU A 1 97 ? -22.063 0.964 17.434 1.00 86.19 97 LEU A C 1
ATOM 818 O O . LEU A 1 97 ? -22.951 0.167 17.725 1.00 86.19 97 LEU A O 1
ATOM 822 N N . VAL A 1 98 ? -21.121 0.640 16.542 1.00 87.00 98 VAL A N 1
ATOM 823 C CA . VAL A 1 98 ? -21.083 -0.696 15.937 1.00 87.00 98 VAL A CA 1
ATOM 824 C C . VAL A 1 98 ? -20.643 -1.724 16.984 1.00 87.00 98 VAL A C 1
ATOM 826 O O . VAL A 1 98 ? -19.558 -1.547 17.553 1.00 87.00 98 VAL A O 1
ATOM 829 N N . PRO A 1 99 ? -21.401 -2.818 17.198 1.00 86.19 99 PRO A N 1
ATOM 830 C CA . PRO A 1 99 ? -21.059 -3.852 18.167 1.00 86.19 99 PRO A CA 1
ATOM 831 C C . PRO A 1 99 ? -19.931 -4.728 17.609 1.00 86.19 99 PRO A C 1
ATOM 833 O O . PRO A 1 99 ? -20.163 -5.824 17.115 1.00 86.19 99 PRO A O 1
ATOM 836 N N . ALA A 1 100 ? -18.705 -4.212 17.626 1.00 88.38 100 ALA A N 1
ATOM 837 C CA . ALA A 1 100 ? -17.468 -4.925 17.322 1.00 88.38 100 ALA A CA 1
ATOM 838 C C . ALA A 1 100 ? -16.342 -4.354 18.196 1.00 88.38 100 ALA A C 1
ATOM 840 O O . ALA A 1 100 ? -16.352 -3.163 18.533 1.00 88.38 100 ALA A O 1
ATOM 841 N N . SER A 1 101 ? -15.388 -5.194 18.589 1.00 90.56 101 SER A N 1
ATOM 842 C CA . SER A 1 101 ? -14.268 -4.771 19.431 1.00 90.56 101 SER A CA 1
ATOM 843 C C . SER A 1 101 ? -13.325 -3.833 18.664 1.00 90.56 101 SER A C 1
ATOM 845 O O . SER A 1 101 ? -13.344 -3.760 17.431 1.00 90.56 101 SER A O 1
ATOM 847 N N . ASN A 1 102 ? -12.480 -3.083 19.378 1.00 89.50 102 ASN A N 1
ATOM 848 C CA . ASN A 1 102 ? -11.488 -2.227 18.721 1.00 89.50 102 ASN A CA 1
ATOM 849 C C . ASN A 1 102 ? -10.507 -3.042 17.871 1.00 89.50 102 ASN A C 1
ATOM 851 O O . ASN A 1 102 ? -10.214 -2.625 16.755 1.00 89.50 102 ASN A O 1
ATOM 855 N N . LEU A 1 103 ? -10.094 -4.218 18.350 1.00 90.12 103 LEU A N 1
ATOM 856 C CA . LEU A 1 103 ? -9.229 -5.134 17.610 1.00 90.12 103 LEU A CA 1
ATOM 857 C C . LEU A 1 103 ? -9.871 -5.593 16.298 1.00 90.12 103 LEU A C 1
ATOM 859 O O . LEU A 1 103 ? -9.263 -5.468 15.242 1.00 90.12 103 LEU A O 1
ATOM 863 N N . GLU A 1 104 ? -11.128 -6.041 16.341 1.00 93.56 104 GLU A N 1
ATOM 864 C CA . GLU A 1 104 ? -11.859 -6.473 15.143 1.00 93.56 104 GLU A CA 1
ATOM 865 C C . GLU A 1 104 ? -11.950 -5.349 14.116 1.00 93.56 104 GLU A C 1
ATOM 867 O O . GLU A 1 104 ? -11.676 -5.545 12.933 1.00 93.56 104 GLU A O 1
ATOM 872 N N . LYS A 1 105 ? -12.301 -4.145 14.570 1.00 92.00 105 LYS A N 1
ATOM 873 C CA . LYS A 1 105 ? -12.434 -2.979 13.697 1.00 92.00 105 LYS A CA 1
ATOM 874 C C . LYS A 1 105 ? -11.079 -2.557 13.111 1.00 92.00 105 LYS A C 1
ATOM 876 O O . LYS A 1 105 ? -11.027 -2.202 11.938 1.00 92.00 105 LYS A O 1
ATOM 881 N N . PHE A 1 106 ? -10.001 -2.615 13.897 1.00 91.69 106 PHE A N 1
ATOM 882 C CA . PHE A 1 106 ? -8.643 -2.322 13.434 1.00 91.69 106 PHE A CA 1
ATOM 883 C C . PHE A 1 106 ? -8.195 -3.322 12.370 1.00 91.69 106 PHE A C 1
ATOM 885 O O . PHE A 1 106 ? -7.883 -2.907 11.260 1.00 91.69 106 PHE A O 1
ATOM 892 N N . ILE A 1 107 ? -8.258 -4.625 12.669 1.00 92.62 107 ILE A N 1
ATOM 893 C CA . ILE A 1 107 ? -7.851 -5.697 11.750 1.00 92.62 107 ILE A CA 1
ATOM 894 C C . ILE A 1 107 ? -8.661 -5.640 10.455 1.00 92.62 107 ILE A C 1
ATOM 896 O O . ILE A 1 107 ? -8.092 -5.733 9.376 1.00 92.62 107 ILE A O 1
ATOM 900 N N . SER A 1 108 ? -9.978 -5.419 10.533 1.00 94.00 108 SER A N 1
ATOM 901 C CA . SER A 1 108 ? -10.827 -5.302 9.336 1.00 94.00 108 SER A CA 1
ATOM 902 C C . SER A 1 108 ? -10.360 -4.185 8.411 1.00 94.00 108 SER A C 1
ATOM 904 O O . SER A 1 108 ? -10.213 -4.382 7.210 1.00 94.00 108 SER A O 1
ATOM 906 N N . LYS A 1 109 ? -10.129 -2.993 8.969 1.00 92.12 109 LYS A N 1
ATOM 907 C CA . LYS A 1 109 ? -9.692 -1.845 8.182 1.00 92.12 109 LYS A CA 1
ATOM 908 C C . LYS A 1 109 ? -8.270 -2.042 7.669 1.00 92.12 109 LYS A C 1
ATOM 910 O O . LYS A 1 109 ? -8.018 -1.782 6.500 1.00 92.12 109 LYS A O 1
ATOM 915 N N . TYR A 1 110 ? -7.372 -2.538 8.513 1.00 92.69 110 TYR A N 1
ATOM 916 C CA . TYR A 1 110 ? -6.004 -2.836 8.123 1.00 92.69 110 TYR A CA 1
ATOM 917 C C . TYR A 1 110 ? -5.986 -3.811 6.946 1.00 92.69 110 TYR A C 1
ATOM 919 O O . TYR A 1 110 ? -5.443 -3.468 5.910 1.00 92.69 110 TYR A O 1
ATOM 927 N N . LEU A 1 111 ? -6.694 -4.941 7.020 1.00 91.88 111 LEU A N 1
ATOM 928 C CA . LEU A 1 111 ? -6.738 -5.913 5.924 1.00 91.88 111 LEU A CA 1
ATOM 929 C C . LEU A 1 111 ? -7.298 -5.333 4.619 1.00 91.88 111 LEU A C 1
ATOM 931 O O . LEU A 1 111 ? -6.782 -5.622 3.540 1.00 91.88 111 LEU A O 1
ATOM 935 N N . ILE A 1 112 ? -8.314 -4.471 4.706 1.00 92.44 112 ILE A N 1
ATOM 936 C CA . ILE A 1 112 ? -8.883 -3.811 3.526 1.00 92.44 112 ILE A CA 1
ATOM 937 C C . ILE A 1 112 ? -7.869 -2.861 2.881 1.00 92.44 112 ILE A C 1
ATOM 939 O O . ILE A 1 112 ? -7.657 -2.922 1.674 1.00 92.44 112 ILE A O 1
ATOM 943 N N . TYR A 1 113 ? -7.258 -1.969 3.660 1.00 90.56 113 TYR A N 1
ATOM 944 C CA . TYR A 1 113 ? -6.405 -0.915 3.108 1.00 90.56 113 TYR A CA 1
ATOM 945 C C . TYR A 1 113 ? -4.960 -1.369 2.866 1.00 90.56 113 TYR A C 1
ATOM 947 O O . TYR A 1 113 ? -4.330 -0.854 1.954 1.00 90.56 113 TYR A O 1
ATOM 955 N N . ALA A 1 114 ? -4.439 -2.323 3.634 1.00 88.38 114 ALA A N 1
ATOM 956 C CA . ALA A 1 114 ? -3.069 -2.822 3.518 1.00 88.38 114 ALA A CA 1
ATOM 957 C C . ALA A 1 114 ? -2.917 -3.978 2.523 1.00 88.38 114 ALA A C 1
ATOM 959 O O . ALA A 1 114 ? -1.843 -4.122 1.953 1.00 88.38 114 ALA A O 1
ATOM 960 N N . PHE A 1 115 ? -3.964 -4.783 2.297 1.00 88.12 115 PHE A N 1
ATOM 961 C CA . PHE A 1 115 ? -3.871 -5.966 1.430 1.00 88.12 115 PHE A CA 1
ATOM 962 C C . PHE A 1 115 ? -4.898 -5.957 0.305 1.00 88.12 115 PHE A C 1
ATOM 964 O O . PHE A 1 115 ? -4.515 -5.963 -0.860 1.00 88.12 115 PHE A O 1
ATOM 971 N N . LEU A 1 116 ? -6.197 -5.890 0.617 1.00 90.56 116 LEU A N 1
ATOM 972 C CA . LEU A 1 116 ? -7.235 -5.989 -0.415 1.00 90.56 116 LEU A CA 1
ATOM 973 C C . LEU A 1 116 ? -7.110 -4.872 -1.459 1.00 90.56 116 LEU A C 1
ATOM 975 O O . LEU A 1 116 ? -7.160 -5.137 -2.656 1.00 90.56 116 LEU A O 1
ATOM 979 N N . LEU A 1 117 ? -6.939 -3.625 -1.014 1.00 89.38 117 LEU A N 1
ATOM 980 C CA . LEU A 1 117 ? -6.843 -2.479 -1.911 1.00 89.38 117 LEU A CA 1
ATOM 981 C C . LEU A 1 117 ? -5.584 -2.536 -2.799 1.00 89.38 117 LEU A C 1
ATOM 983 O O . LEU A 1 117 ? -5.736 -2.343 -4.008 1.00 89.38 117 LEU A O 1
ATOM 987 N N . PRO A 1 118 ? -4.382 -2.858 -2.278 1.00 86.38 118 PRO A N 1
ATOM 988 C CA . PRO A 1 118 ? -3.216 -3.121 -3.119 1.00 86.38 118 PRO A CA 1
ATOM 989 C C . PRO A 1 118 ? -3.365 -4.302 -4.081 1.00 86.38 118 PRO A C 1
ATOM 991 O O . PRO A 1 118 ? -3.033 -4.146 -5.250 1.00 86.38 118 PRO A O 1
ATOM 994 N N . ILE A 1 119 ? -3.911 -5.443 -3.642 1.00 87.75 119 ILE A N 1
ATOM 995 C CA . ILE A 1 119 ? -4.119 -6.620 -4.508 1.00 87.75 119 ILE A CA 1
ATOM 996 C C . ILE A 1 119 ? -5.031 -6.262 -5.684 1.00 87.75 119 ILE A C 1
ATOM 998 O O . ILE A 1 119 ? -4.701 -6.528 -6.836 1.00 87.75 119 ILE A O 1
ATOM 1002 N N . VAL A 1 120 ? -6.162 -5.603 -5.417 1.00 89.75 120 VAL A N 1
ATOM 1003 C CA . VAL A 1 120 ? -7.073 -5.177 -6.488 1.00 89.75 120 VAL A CA 1
ATOM 1004 C C . VAL A 1 120 ? -6.417 -4.126 -7.387 1.00 89.75 120 VAL A C 1
ATOM 1006 O O . VAL A 1 120 ? -6.566 -4.189 -8.603 1.00 89.75 120 VAL A O 1
ATOM 1009 N N . SER A 1 121 ? -5.648 -3.192 -6.819 1.00 86.81 121 SER A N 1
ATOM 1010 C CA . SER A 1 121 ? -4.879 -2.217 -7.606 1.00 86.81 121 SER A CA 1
ATOM 1011 C C . SER A 1 121 ? -3.862 -2.895 -8.530 1.00 86.81 121 SER A C 1
ATOM 1013 O O . SER A 1 121 ? -3.737 -2.481 -9.675 1.00 86.81 121 SER A O 1
ATOM 1015 N N . PHE A 1 122 ? -3.188 -3.957 -8.077 1.00 84.12 122 PHE A N 1
ATOM 1016 C CA . PHE A 1 122 ? -2.266 -4.742 -8.903 1.00 84.12 122 PHE A CA 1
ATOM 1017 C C . PHE A 1 122 ? -2.969 -5.362 -10.112 1.00 84.12 122 PHE A C 1
ATOM 1019 O O . PHE A 1 122 ? -2.511 -5.227 -11.243 1.00 84.12 122 PHE A O 1
ATOM 1026 N N . ILE A 1 123 ? -4.126 -5.986 -9.879 1.00 87.38 123 ILE A N 1
ATOM 1027 C CA . ILE A 1 123 ? -4.946 -6.577 -10.943 1.00 87.38 123 ILE A CA 1
ATOM 1028 C C . ILE A 1 123 ? -5.359 -5.503 -11.957 1.00 87.38 123 ILE A C 1
ATOM 1030 O O . ILE A 1 123 ? -5.282 -5.729 -13.162 1.00 87.38 123 ILE A O 1
ATOM 1034 N N . LEU A 1 124 ? -5.758 -4.319 -11.485 1.00 89.38 124 LEU A N 1
ATOM 1035 C CA . LEU A 1 124 ? -6.130 -3.201 -12.355 1.00 89.38 124 LEU A CA 1
ATOM 1036 C C . LEU A 1 124 ? -4.948 -2.652 -13.155 1.00 89.38 124 LEU A C 1
ATOM 1038 O O . LEU A 1 124 ? -5.140 -2.259 -14.300 1.00 89.38 124 LEU A O 1
ATOM 1042 N N . ILE A 1 125 ? -3.743 -2.642 -12.583 1.00 84.56 125 ILE A N 1
ATOM 1043 C CA . ILE A 1 125 ? -2.519 -2.257 -13.298 1.00 84.56 125 ILE A CA 1
ATOM 1044 C C . ILE A 1 125 ? -2.253 -3.227 -14.452 1.00 84.56 125 ILE A C 1
ATOM 1046 O O . ILE A 1 125 ? -2.016 -2.777 -15.571 1.00 84.56 125 ILE A O 1
ATOM 1050 N N . ILE A 1 126 ? -2.355 -4.538 -14.204 1.00 84.56 126 ILE A N 1
ATOM 1051 C CA . ILE A 1 126 ? -2.219 -5.553 -15.258 1.00 84.56 126 ILE A CA 1
ATOM 1052 C C . ILE A 1 126 ? -3.289 -5.338 -16.328 1.00 84.56 126 ILE A C 1
ATOM 1054 O O . ILE A 1 126 ? -2.972 -5.275 -17.510 1.00 84.56 126 ILE A O 1
ATOM 1058 N N . LEU A 1 127 ? -4.551 -5.175 -15.925 1.00 90.00 127 LEU A N 1
ATOM 1059 C CA . LEU A 1 127 ? -5.655 -4.977 -16.861 1.00 90.00 127 LEU A CA 1
ATOM 1060 C C . LEU A 1 127 ? -5.480 -3.712 -17.716 1.00 90.00 127 LEU A C 1
ATOM 1062 O O . LEU A 1 127 ? -5.820 -3.718 -18.895 1.00 90.00 127 LEU A O 1
ATOM 1066 N N . ALA A 1 128 ? -4.957 -2.630 -17.138 1.00 89.62 128 ALA A N 1
ATOM 1067 C CA . ALA A 1 128 ? -4.678 -1.396 -17.862 1.00 89.62 128 ALA A CA 1
ATOM 1068 C C . ALA A 1 128 ? -3.577 -1.586 -18.917 1.00 89.62 128 ALA A C 1
ATOM 1070 O O . ALA A 1 128 ? -3.701 -1.069 -20.026 1.00 89.62 128 ALA A O 1
ATOM 1071 N N . ASP A 1 129 ? -2.533 -2.356 -18.606 1.00 84.69 129 ASP A N 1
ATOM 1072 C CA . ASP A 1 129 ? -1.479 -2.681 -19.569 1.00 84.69 129 ASP A CA 1
ATOM 1073 C C . ASP A 1 129 ? -1.971 -3.613 -20.692 1.00 84.69 129 ASP A C 1
ATOM 1075 O O . ASP A 1 129 ? -1.648 -3.395 -21.860 1.00 84.69 129 ASP A O 1
ATOM 1079 N N . GLU A 1 130 ? -2.827 -4.589 -20.374 1.00 87.62 130 GLU A N 1
ATOM 1080 C CA . GLU A 1 130 ? -3.493 -5.416 -21.390 1.00 87.62 130 GLU A CA 1
ATOM 1081 C C . GLU A 1 130 ? -4.370 -4.576 -22.318 1.00 87.62 130 GLU A C 1
ATOM 1083 O O . GLU A 1 130 ? -4.305 -4.718 -23.540 1.00 87.62 130 GLU A O 1
ATOM 1088 N N . LEU A 1 131 ? -5.166 -3.667 -21.746 1.00 92.69 131 LEU A N 1
ATOM 1089 C CA . LEU A 1 131 ? -6.011 -2.769 -22.524 1.00 92.69 131 LEU A CA 1
ATOM 1090 C C . LEU A 1 131 ? -5.165 -1.882 -23.438 1.00 92.69 131 LEU A C 1
ATOM 1092 O O . LEU A 1 131 ? -5.507 -1.722 -24.606 1.00 92.69 131 LEU A O 1
ATOM 1096 N N . ARG A 1 132 ? -4.047 -1.339 -22.946 1.00 89.88 132 ARG A N 1
ATOM 1097 C CA . ARG A 1 132 ? -3.104 -0.599 -23.788 1.00 89.88 132 ARG A CA 1
ATOM 1098 C C . ARG A 1 132 ? -2.617 -1.446 -24.960 1.00 89.88 132 ARG A C 1
ATOM 1100 O O . ARG A 1 132 ? -2.654 -0.960 -26.086 1.00 89.88 132 ARG A O 1
ATOM 1107 N N . ALA A 1 133 ? -2.123 -2.658 -24.706 1.00 86.56 133 ALA A N 1
ATOM 1108 C CA . ALA A 1 133 ? -1.597 -3.521 -25.762 1.00 86.56 133 ALA A CA 1
ATOM 1109 C C . ALA A 1 133 ? -2.670 -3.810 -26.826 1.00 86.56 133 ALA A C 1
ATOM 1111 O O . ALA A 1 133 ? -2.402 -3.684 -28.019 1.00 86.56 133 ALA A O 1
ATOM 1112 N N . GLY A 1 134 ? -3.905 -4.092 -26.394 1.00 88.50 134 GLY A N 1
ATOM 1113 C CA . GLY A 1 134 ? -5.050 -4.263 -27.290 1.00 88.50 134 GLY A CA 1
ATOM 1114 C C . GLY A 1 134 ? -5.377 -3.004 -28.097 1.00 88.50 134 GLY A C 1
ATOM 1115 O O . GLY A 1 134 ? -5.555 -3.086 -29.309 1.00 88.50 134 GLY A O 1
ATOM 1116 N N . LEU A 1 135 ? -5.400 -1.828 -27.459 1.00 91.69 135 LEU A N 1
ATOM 1117 C CA . LEU A 1 135 ? -5.635 -0.552 -28.144 1.00 91.69 135 LEU A CA 1
ATOM 1118 C C . LEU A 1 135 ? -4.567 -0.276 -29.205 1.00 91.69 135 LEU A C 1
ATOM 1120 O O . LEU A 1 135 ? -4.906 0.102 -30.318 1.00 91.69 135 LEU A O 1
ATOM 1124 N N . LEU A 1 136 ? -3.290 -0.482 -28.887 1.00 87.81 136 LEU A N 1
ATOM 1125 C CA . LEU A 1 136 ? -2.190 -0.268 -29.830 1.00 87.81 136 LEU A CA 1
ATOM 1126 C C . LEU A 1 136 ? -2.245 -1.235 -31.017 1.00 87.81 136 LEU A C 1
ATOM 1128 O O . LEU A 1 136 ? -2.018 -0.807 -32.150 1.00 87.81 136 LEU A O 1
ATOM 1132 N N . ALA A 1 137 ? -2.621 -2.493 -30.781 1.00 87.62 137 ALA A N 1
ATOM 1133 C CA . ALA A 1 137 ? -2.799 -3.479 -31.843 1.00 87.62 137 ALA A CA 1
ATOM 1134 C C . ALA A 1 137 ? -3.884 -3.058 -32.853 1.00 87.62 137 ALA A C 1
ATOM 1136 O O . ALA A 1 137 ? -3.698 -3.248 -34.054 1.00 87.62 137 ALA A O 1
ATOM 1137 N N . LEU A 1 138 ? -4.966 -2.403 -32.403 1.00 90.62 138 LEU A N 1
ATOM 1138 C CA . LEU A 1 138 ? -5.995 -1.845 -33.299 1.00 90.62 138 LEU A CA 1
ATOM 1139 C C . LEU A 1 138 ? -5.447 -0.763 -34.244 1.00 90.62 138 LEU A C 1
ATOM 1141 O O . LEU A 1 138 ? -5.985 -0.572 -35.330 1.00 90.62 138 LEU A O 1
ATOM 1145 N N . PHE A 1 139 ? -4.372 -0.077 -33.853 1.00 86.25 139 PHE A N 1
ATOM 1146 C CA . PHE A 1 139 ? -3.687 0.927 -34.672 1.00 86.25 139 PHE A CA 1
ATOM 1147 C C . PHE A 1 139 ? -2.470 0.362 -35.427 1.00 86.25 139 PHE A C 1
ATOM 1149 O O . PHE A 1 139 ? -1.650 1.132 -35.922 1.00 86.25 139 PHE A O 1
ATOM 1156 N N . GLY A 1 140 ? -2.325 -0.967 -35.505 1.00 82.06 140 GLY A N 1
ATOM 1157 C CA . GLY A 1 140 ? -1.224 -1.635 -36.209 1.00 82.06 140 GLY A CA 1
ATOM 1158 C C . GLY A 1 140 ? 0.094 -1.707 -35.428 1.00 82.06 140 GLY A C 1
ATOM 1159 O O . GLY A 1 140 ? 1.104 -2.154 -35.970 1.00 82.06 140 GLY A O 1
ATOM 1160 N N . TRP A 1 141 ? 0.107 -1.303 -34.154 1.00 79.69 141 TRP A N 1
ATOM 1161 C CA . TRP A 1 141 ? 1.294 -1.347 -33.300 1.00 79.69 141 TRP A CA 1
ATOM 1162 C C . TRP A 1 141 ? 1.302 -2.612 -32.436 1.00 79.69 141 TRP A C 1
ATOM 1164 O O . TRP A 1 141 ? 0.633 -2.686 -31.406 1.00 79.69 141 TRP A O 1
ATOM 1174 N N . ASN A 1 142 ? 2.128 -3.593 -32.805 1.00 78.50 142 ASN A N 1
ATOM 1175 C CA . ASN A 1 142 ? 2.278 -4.858 -32.074 1.00 78.50 142 ASN A CA 1
ATOM 1176 C C . ASN A 1 142 ? 3.248 -4.736 -30.885 1.00 78.50 142 ASN A C 1
ATOM 1178 O O . ASN A 1 142 ? 4.273 -5.415 -30.822 1.00 78.50 142 ASN A O 1
ATOM 1182 N N . ILE A 1 143 ? 2.941 -3.846 -29.937 1.00 76.56 143 ILE A N 1
ATOM 1183 C CA . ILE A 1 143 ? 3.709 -3.711 -28.693 1.00 76.56 143 ILE A CA 1
ATOM 1184 C C . ILE A 1 143 ? 3.076 -4.622 -27.636 1.00 76.56 143 ILE A C 1
ATOM 1186 O O . ILE A 1 143 ? 1.987 -4.300 -27.152 1.00 76.56 143 ILE A O 1
ATOM 1190 N N . PRO A 1 144 ? 3.734 -5.728 -27.240 1.00 72.69 144 PRO A N 1
ATOM 1191 C CA . PRO A 1 144 ? 3.155 -6.662 -26.286 1.00 72.69 144 PRO A CA 1
ATOM 1192 C C . PRO A 1 144 ? 2.950 -6.009 -24.907 1.00 72.69 144 PRO A C 1
ATOM 1194 O O . PRO A 1 144 ? 3.553 -4.968 -24.603 1.00 72.69 144 PRO A O 1
ATOM 1197 N N . PRO A 1 145 ? 2.113 -6.612 -24.047 1.00 72.88 145 PRO A N 1
ATOM 1198 C CA . PRO A 1 145 ? 2.029 -6.230 -22.646 1.00 72.88 145 PRO A CA 1
ATOM 1199 C C . PRO A 1 145 ? 3.407 -6.226 -21.983 1.00 72.88 145 PRO A C 1
ATOM 1201 O O . PRO A 1 145 ? 4.243 -7.095 -22.248 1.00 72.88 145 PRO A O 1
ATOM 1204 N N . PHE A 1 146 ? 3.636 -5.276 -21.082 1.00 67.12 146 PHE A N 1
ATOM 1205 C CA . PHE A 1 146 ? 4.883 -5.141 -20.343 1.00 67.12 146 PHE A CA 1
ATOM 1206 C C . PHE A 1 146 ? 5.248 -6.432 -19.613 1.00 67.12 146 PHE A C 1
ATOM 1208 O O . PHE A 1 146 ? 6.401 -6.841 -19.674 1.00 67.12 146 PHE A O 1
ATOM 1215 N N . ARG A 1 147 ? 4.288 -7.165 -19.035 1.00 63.56 147 ARG A N 1
ATOM 1216 C CA . ARG A 1 147 ? 4.580 -8.459 -18.381 1.00 63.56 147 ARG A CA 1
ATOM 1217 C C . ARG A 1 147 ? 5.310 -9.466 -19.289 1.00 63.56 147 ARG A C 1
ATOM 1219 O O . ARG A 1 147 ? 6.115 -10.246 -18.797 1.00 63.56 147 ARG A O 1
ATOM 1226 N N . VAL A 1 148 ? 5.047 -9.435 -20.600 1.00 62.03 148 VAL A N 1
ATOM 1227 C CA . VAL A 1 148 ? 5.657 -10.328 -21.607 1.00 62.03 148 VAL A CA 1
ATOM 1228 C C . VAL A 1 148 ? 7.050 -9.840 -22.013 1.00 62.03 148 VAL A C 1
ATOM 1230 O O . VAL A 1 148 ? 7.873 -10.619 -22.479 1.00 62.03 148 VAL A O 1
ATOM 1233 N N . LEU A 1 149 ? 7.349 -8.562 -21.785 1.00 56.03 149 LEU A N 1
ATOM 1234 C CA . LEU A 1 149 ? 8.676 -7.978 -21.985 1.00 56.03 149 LEU A CA 1
ATOM 1235 C C . LEU A 1 149 ? 9.614 -8.197 -20.786 1.00 56.03 149 LEU A C 1
ATOM 1237 O O . LEU A 1 149 ? 10.819 -8.016 -20.933 1.00 56.03 149 LEU A O 1
ATOM 1241 N N . PHE A 1 150 ? 9.083 -8.610 -19.629 1.00 58.12 150 PHE A N 1
ATOM 1242 C CA . PHE A 1 150 ? 9.830 -8.814 -18.381 1.00 58.12 150 PHE A CA 1
ATOM 1243 C C . PHE A 1 150 ? 9.821 -10.249 -17.783 1.00 58.12 150 PHE A C 1
ATOM 1245 O O . PHE A 1 150 ? 10.142 -10.380 -16.603 1.00 58.12 150 PHE A O 1
ATOM 1252 N N . PRO A 1 151 ? 9.506 -11.352 -18.499 1.00 51.56 151 PRO A N 1
ATOM 1253 C CA . PRO A 1 151 ? 9.448 -12.680 -17.876 1.00 51.56 151 PRO A CA 1
ATOM 1254 C C . PRO A 1 151 ? 10.817 -13.106 -17.330 1.00 51.56 151 PRO A C 1
ATOM 1256 O O . PRO A 1 151 ? 10.912 -13.631 -16.226 1.00 51.56 151 PRO A O 1
ATOM 1259 N N . HIS A 1 152 ? 11.898 -12.760 -18.032 1.00 51.41 152 HIS A N 1
ATOM 1260 C CA . HIS A 1 152 ? 13.254 -13.081 -17.593 1.00 51.41 152 HIS A CA 1
ATOM 1261 C C . HIS A 1 152 ? 13.727 -12.264 -16.388 1.00 51.41 152 HIS A C 1
ATOM 1263 O O . HIS A 1 152 ? 14.658 -12.690 -15.716 1.00 51.41 152 HIS A O 1
ATOM 1269 N N . SER A 1 153 ? 13.126 -11.109 -16.072 1.00 54.03 153 SER A N 1
ATOM 1270 C CA . SER A 1 153 ? 13.630 -10.281 -14.969 1.00 54.03 153 SER A CA 1
ATOM 1271 C C . SER A 1 153 ? 13.274 -10.845 -13.600 1.00 54.03 153 SER A C 1
ATOM 1273 O O . SER A 1 153 ? 14.046 -10.658 -12.672 1.00 54.03 153 SER A O 1
ATOM 1275 N N . VAL A 1 154 ? 12.136 -11.535 -13.458 1.00 52.78 154 VAL A N 1
ATOM 1276 C CA . VAL A 1 154 ? 11.716 -12.126 -12.175 1.00 52.78 154 VAL A CA 1
ATOM 1277 C C . VAL A 1 154 ? 12.525 -13.386 -11.874 1.00 52.78 154 VAL A C 1
ATOM 1279 O O . VAL A 1 154 ? 13.074 -13.509 -10.783 1.00 52.78 154 VAL A O 1
ATOM 1282 N N . ASP A 1 155 ? 12.678 -14.274 -12.857 1.00 57.72 155 ASP A N 1
ATOM 1283 C CA . ASP A 1 155 ? 13.476 -15.493 -12.696 1.00 57.72 155 ASP A CA 1
ATOM 1284 C C . ASP A 1 155 ? 14.959 -15.169 -12.506 1.00 57.72 155 ASP A C 1
ATOM 1286 O O . ASP A 1 155 ? 15.607 -15.736 -11.627 1.00 57.72 155 ASP A O 1
ATOM 1290 N N . ASN A 1 156 ? 15.504 -14.210 -13.263 1.00 60.53 156 ASN A N 1
ATOM 1291 C CA . ASN A 1 156 ? 16.882 -13.763 -13.066 1.00 60.53 156 ASN A CA 1
ATOM 1292 C C . ASN A 1 156 ? 17.062 -13.072 -11.714 1.00 60.53 156 ASN A C 1
ATOM 1294 O O . ASN A 1 156 ? 18.100 -13.252 -11.094 1.00 60.53 156 ASN A O 1
ATOM 1298 N N . PHE A 1 157 ? 16.061 -12.337 -11.226 1.00 61.12 157 PHE A N 1
ATOM 1299 C CA . PHE A 1 157 ? 16.095 -11.704 -9.910 1.00 61.12 157 PHE A CA 1
ATOM 1300 C C . PHE A 1 157 ? 16.090 -12.722 -8.767 1.00 61.12 157 PHE A C 1
ATOM 1302 O O . PHE A 1 157 ? 16.921 -12.629 -7.867 1.00 61.12 157 PHE A O 1
ATOM 1309 N N . PHE A 1 158 ? 15.207 -13.724 -8.804 1.00 63.31 158 PHE A N 1
ATOM 1310 C CA . PHE A 1 158 ? 15.211 -14.778 -7.788 1.00 63.31 158 PHE A CA 1
ATOM 1311 C C . PHE A 1 158 ? 16.465 -15.642 -7.878 1.00 63.31 158 PHE A C 1
ATOM 1313 O O . PHE A 1 158 ? 17.043 -15.959 -6.847 1.00 63.31 158 PHE A O 1
ATOM 1320 N N . ASN A 1 159 ? 16.934 -15.974 -9.082 1.00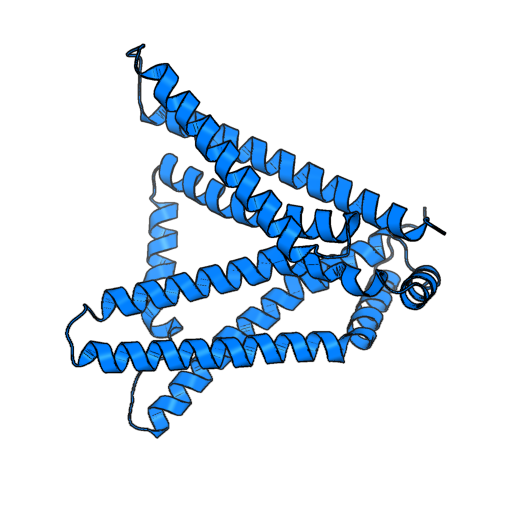 68.56 159 ASN A N 1
ATOM 1321 C CA . ASN A 1 159 ? 18.194 -16.695 -9.252 1.00 68.56 159 ASN A CA 1
ATOM 1322 C C . ASN A 1 159 ? 19.396 -15.880 -8.765 1.00 68.56 159 ASN A C 1
ATOM 1324 O O . ASN A 1 159 ? 20.302 -16.461 -8.179 1.00 68.56 159 ASN A O 1
ATOM 1328 N N . TYR A 1 160 ? 19.394 -14.564 -8.978 1.00 66.69 160 TYR A N 1
ATOM 1329 C CA . TYR A 1 160 ? 20.404 -13.650 -8.455 1.00 66.69 160 TYR A CA 1
ATOM 1330 C C . TYR A 1 160 ? 20.382 -13.623 -6.925 1.00 66.69 160 TYR A C 1
ATOM 1332 O O . TYR A 1 160 ? 21.413 -13.836 -6.316 1.00 66.69 160 TYR A O 1
ATOM 1340 N N . ILE A 1 161 ? 19.213 -13.505 -6.286 1.00 66.12 161 ILE A N 1
ATOM 1341 C CA . ILE A 1 161 ? 19.112 -13.534 -4.814 1.00 66.12 161 ILE A CA 1
ATOM 1342 C C . ILE A 1 161 ? 19.496 -14.902 -4.235 1.00 66.12 161 ILE A C 1
ATOM 1344 O O . ILE A 1 161 ? 20.185 -14.970 -3.224 1.00 66.12 161 ILE A O 1
ATOM 1348 N N . LEU A 1 162 ? 19.037 -15.999 -4.844 1.00 70.62 162 LEU A N 1
ATOM 1349 C CA . LEU A 1 162 ? 19.267 -17.358 -4.337 1.00 70.62 162 LEU A CA 1
ATOM 1350 C C . LEU A 1 162 ? 20.717 -17.819 -4.506 1.00 70.62 162 LEU A C 1
ATOM 1352 O O . LEU A 1 162 ? 21.161 -18.697 -3.771 1.00 70.62 162 LEU A O 1
ATOM 1356 N N . LYS A 1 163 ? 21.429 -17.265 -5.492 1.00 79.00 163 LYS A N 1
ATOM 1357 C CA . LYS A 1 163 ? 22.851 -17.537 -5.743 1.00 79.00 163 LYS A CA 1
ATOM 1358 C C . LYS A 1 163 ? 23.769 -16.422 -5.243 1.00 79.00 163 LYS A C 1
ATOM 1360 O O . LYS A 1 163 ? 24.983 -16.579 -5.339 1.00 79.00 163 LYS A O 1
ATOM 1365 N N . GLY A 1 164 ? 23.191 -15.322 -4.774 1.00 67.81 164 GLY A N 1
ATOM 1366 C CA . GLY A 1 164 ? 23.902 -14.138 -4.327 1.00 67.81 164 GLY A CA 1
ATOM 1367 C C . GLY A 1 164 ? 24.643 -14.384 -3.024 1.00 67.81 164 GLY A C 1
ATOM 1368 O O . GLY A 1 164 ? 24.333 -15.307 -2.265 1.00 67.81 164 GLY A O 1
ATOM 1369 N N . ASP A 1 165 ? 25.645 -13.554 -2.772 1.00 79.31 165 ASP A N 1
ATOM 1370 C CA . ASP A 1 165 ? 26.383 -13.595 -1.518 1.00 79.31 165 ASP A CA 1
ATOM 1371 C C . ASP A 1 165 ? 25.564 -13.002 -0.350 1.00 79.31 165 ASP A C 1
ATOM 1373 O O . ASP A 1 165 ? 24.441 -12.502 -0.494 1.00 79.31 165 ASP A O 1
ATOM 1377 N N . ALA A 1 166 ? 26.123 -13.073 0.860 1.00 77.00 166 ALA A N 1
ATOM 1378 C CA . ALA A 1 166 ? 25.455 -12.576 2.059 1.00 77.00 166 ALA A CA 1
ATOM 1379 C C . ALA A 1 166 ? 25.127 -11.071 1.989 1.00 77.00 166 ALA A C 1
ATOM 1381 O O . ALA A 1 166 ? 24.128 -10.641 2.572 1.00 77.00 166 ALA A O 1
ATOM 1382 N N . ILE A 1 167 ? 25.932 -10.273 1.280 1.00 72.88 167 ILE A N 1
ATOM 1383 C CA . ILE A 1 167 ? 25.754 -8.822 1.158 1.00 72.88 167 ILE A CA 1
ATOM 1384 C C . ILE A 1 167 ? 24.563 -8.522 0.248 1.00 72.88 167 ILE A C 1
ATOM 1386 O O . ILE A 1 167 ? 23.717 -7.694 0.604 1.00 72.88 167 ILE A O 1
ATOM 1390 N N . GLU A 1 168 ? 24.450 -9.215 -0.884 1.00 70.44 168 GLU A N 1
ATOM 1391 C CA . GLU A 1 168 ? 23.332 -9.073 -1.820 1.00 70.44 168 GLU A CA 1
ATOM 1392 C C . GLU A 1 168 ? 21.999 -9.455 -1.162 1.00 70.44 168 GLU A C 1
ATOM 1394 O O . GLU A 1 168 ? 21.025 -8.693 -1.222 1.00 70.44 168 GLU A O 1
ATOM 1399 N N . ILE A 1 169 ? 21.969 -10.583 -0.443 1.00 77.69 169 ILE A N 1
ATOM 1400 C CA . ILE A 1 169 ? 20.779 -11.040 0.288 1.00 77.69 169 ILE A CA 1
ATOM 1401 C C . ILE A 1 169 ? 20.383 -10.026 1.369 1.00 77.69 169 ILE A C 1
ATOM 1403 O O . ILE A 1 169 ? 19.217 -9.628 1.455 1.00 77.69 169 ILE A O 1
ATOM 1407 N N . LEU A 1 170 ? 21.334 -9.577 2.195 1.00 76.81 170 LEU A N 1
ATOM 1408 C CA . LEU A 1 170 ? 21.052 -8.633 3.278 1.00 76.81 170 LEU A CA 1
ATOM 1409 C C . LEU A 1 170 ? 20.591 -7.269 2.759 1.00 76.81 170 LEU A C 1
ATOM 1411 O O . LEU A 1 170 ? 19.659 -6.699 3.330 1.00 76.81 170 LEU A O 1
ATOM 1415 N N . SER A 1 171 ? 21.180 -6.780 1.667 1.00 72.56 171 SER A N 1
ATOM 1416 C CA . SER A 1 171 ? 20.795 -5.522 1.012 1.00 72.56 171 SER A CA 1
ATOM 1417 C C . SER A 1 171 ? 19.388 -5.597 0.416 1.00 72.56 171 SER A C 1
ATOM 1419 O O . SER A 1 171 ? 18.601 -4.644 0.504 1.00 72.56 171 SER A O 1
ATOM 1421 N N . PHE A 1 172 ? 19.030 -6.751 -0.151 1.00 74.88 172 PHE A N 1
ATOM 1422 C CA . PHE A 1 172 ? 17.673 -7.001 -0.614 1.00 74.88 172 PHE A CA 1
ATOM 1423 C C . PHE A 1 172 ? 16.667 -6.985 0.547 1.00 74.88 172 PHE A C 1
ATOM 1425 O O . PHE A 1 172 ? 15.644 -6.296 0.474 1.00 74.88 172 PHE A O 1
ATOM 1432 N N . VAL A 1 173 ? 16.982 -7.667 1.654 1.00 81.31 173 VAL A N 1
ATOM 1433 C CA . VAL A 1 173 ? 16.159 -7.640 2.874 1.00 81.31 173 VAL A CA 1
ATOM 1434 C C . VAL A 1 173 ? 16.002 -6.211 3.401 1.00 81.31 173 VAL A C 1
ATOM 1436 O O . VAL A 1 173 ? 14.878 -5.804 3.698 1.00 81.31 173 VAL A O 1
ATOM 1439 N N . SER A 1 174 ? 17.075 -5.414 3.437 1.00 80.56 174 SER A N 1
ATOM 1440 C CA . SER A 1 174 ? 17.013 -4.002 3.842 1.00 80.56 174 SER A CA 1
ATOM 1441 C C . SER A 1 174 ? 16.070 -3.186 2.962 1.00 80.56 174 SER A C 1
ATOM 1443 O O . SER A 1 174 ? 15.310 -2.354 3.464 1.00 80.56 174 SER A O 1
ATOM 1445 N N . SER A 1 175 ? 16.067 -3.443 1.653 1.00 77.25 175 SER A N 1
ATOM 1446 C CA . SER A 1 175 ? 15.183 -2.764 0.701 1.00 77.25 175 SER A CA 1
ATOM 1447 C C . SER A 1 175 ? 13.708 -3.111 0.942 1.00 77.25 175 SER A C 1
ATOM 1449 O O . SER A 1 175 ? 12.851 -2.222 0.961 1.00 77.25 175 SER A O 1
ATOM 1451 N N . LEU A 1 176 ? 13.397 -4.388 1.201 1.00 81.44 176 LEU A N 1
ATOM 1452 C CA . LEU A 1 176 ? 12.045 -4.825 1.571 1.00 81.44 176 LEU A CA 1
ATOM 1453 C C . LEU A 1 176 ? 11.591 -4.229 2.907 1.00 81.44 176 LEU A C 1
ATOM 1455 O O . LEU A 1 176 ? 10.462 -3.745 3.027 1.00 81.44 176 LEU A O 1
ATOM 1459 N N . LEU A 1 177 ? 12.468 -4.234 3.909 1.00 84.94 177 LEU A N 1
ATOM 1460 C CA . LEU A 1 177 ? 12.177 -3.664 5.218 1.00 84.94 177 LEU A CA 1
ATOM 1461 C C . LEU A 1 177 ? 11.968 -2.153 5.139 1.00 84.94 177 LEU A C 1
ATOM 1463 O O . LEU A 1 177 ? 11.070 -1.646 5.803 1.00 84.94 177 LEU A O 1
ATOM 1467 N N . GLN A 1 178 ? 12.694 -1.435 4.282 1.00 83.00 178 GLN A N 1
ATOM 1468 C CA . GLN A 1 178 ? 12.485 -0.003 4.071 1.00 83.00 178 GLN A CA 1
ATOM 1469 C C . GLN A 1 178 ? 11.071 0.293 3.545 1.00 83.00 178 GLN A C 1
ATOM 1471 O O . GLN A 1 178 ? 10.378 1.177 4.058 1.00 83.00 178 GLN A O 1
ATOM 1476 N N . LEU A 1 179 ? 10.587 -0.496 2.585 1.00 83.69 179 LEU A N 1
ATOM 1477 C CA . LEU A 1 179 ? 9.203 -0.411 2.108 1.00 83.69 179 LEU A CA 1
ATOM 1478 C C . LEU A 1 179 ? 8.206 -0.713 3.239 1.00 83.69 179 LEU A C 1
ATOM 1480 O O . LEU A 1 179 ? 7.211 -0.006 3.424 1.00 83.69 179 LEU A O 1
ATOM 1484 N N . TRP A 1 180 ? 8.506 -1.714 4.066 1.00 88.56 180 TRP A N 1
ATOM 1485 C CA . TRP A 1 180 ? 7.670 -2.069 5.211 1.00 88.56 180 TRP A CA 1
ATOM 1486 C C . TRP A 1 180 ? 7.661 -1.001 6.311 1.00 88.56 180 TRP A C 1
ATOM 1488 O O . TRP A 1 180 ? 6.632 -0.775 6.952 1.00 88.56 180 TRP A O 1
ATOM 1498 N N . VAL A 1 181 ? 8.772 -0.289 6.504 1.00 89.50 181 VAL A N 1
ATOM 1499 C CA . VAL A 1 181 ? 8.861 0.879 7.384 1.00 89.50 181 VAL A CA 1
ATOM 1500 C C . VAL A 1 181 ? 7.961 1.994 6.859 1.00 89.50 181 VAL A C 1
ATOM 1502 O O . VAL A 1 181 ? 7.189 2.551 7.639 1.00 89.50 181 VAL A O 1
ATOM 1505 N N . LEU A 1 182 ? 7.975 2.295 5.553 1.00 88.44 182 LEU A N 1
ATOM 1506 C CA . LEU A 1 182 ? 7.042 3.267 4.966 1.00 88.44 182 LEU A CA 1
ATOM 1507 C C . LEU A 1 182 ? 5.583 2.865 5.228 1.00 88.44 182 LEU A C 1
ATOM 1509 O O . LEU A 1 182 ? 4.769 3.707 5.614 1.00 88.44 182 LEU A O 1
ATOM 1513 N N . HIS A 1 183 ? 5.263 1.578 5.084 1.00 90.69 183 HIS A N 1
ATOM 1514 C CA . HIS A 1 183 ? 3.943 1.038 5.402 1.00 90.69 183 HIS A CA 1
ATOM 1515 C C . HIS A 1 183 ? 3.567 1.210 6.882 1.00 90.69 183 HIS A C 1
ATOM 1517 O O . HIS A 1 183 ? 2.464 1.656 7.208 1.00 90.69 183 HIS A O 1
ATOM 1523 N N . ALA A 1 184 ? 4.487 0.906 7.797 1.00 91.44 184 ALA A N 1
ATOM 1524 C CA . ALA A 1 184 ? 4.263 1.049 9.231 1.00 91.44 184 ALA A CA 1
ATOM 1525 C C . ALA A 1 184 ? 4.094 2.525 9.643 1.00 91.44 184 ALA A C 1
ATOM 1527 O O . ALA A 1 184 ? 3.189 2.853 10.416 1.00 91.44 184 ALA A O 1
ATOM 1528 N N . ILE A 1 185 ? 4.900 3.431 9.077 1.00 90.56 185 ILE A N 1
ATOM 1529 C CA . ILE A 1 185 ? 4.783 4.883 9.279 1.00 90.56 185 ILE A CA 1
ATOM 1530 C C . ILE A 1 185 ? 3.435 5.373 8.748 1.00 90.56 185 ILE A C 1
ATOM 1532 O O . ILE A 1 185 ? 2.729 6.103 9.446 1.00 90.56 185 ILE A O 1
ATOM 1536 N N . SER A 1 186 ? 3.039 4.967 7.538 1.0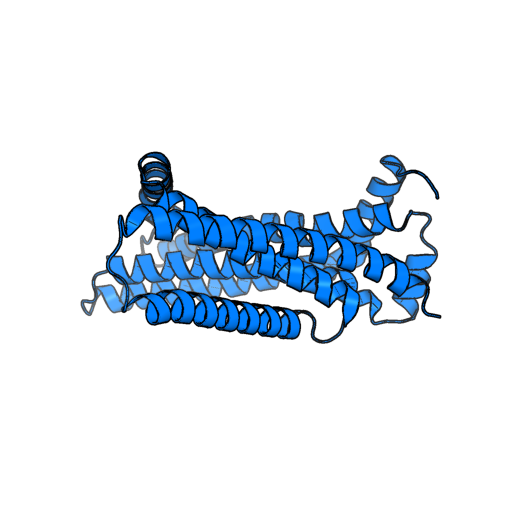0 90.62 186 SER A N 1
ATOM 1537 C CA . SER A 1 186 ? 1.783 5.414 6.930 1.00 90.62 186 SER A CA 1
ATOM 1538 C C . SER A 1 186 ? 0.574 5.019 7.777 1.00 90.62 186 SER A C 1
ATOM 1540 O O . SER A 1 186 ? -0.321 5.840 8.004 1.00 90.62 186 SER A O 1
ATOM 1542 N N . LEU A 1 187 ? 0.593 3.806 8.332 1.00 91.50 187 LEU A N 1
ATOM 1543 C CA . LEU A 1 187 ? -0.414 3.309 9.257 1.00 91.50 187 LEU A CA 1
ATOM 1544 C C . LEU A 1 187 ? -0.397 4.073 10.594 1.00 91.50 187 LEU A C 1
ATOM 1546 O O . LEU A 1 187 ? -1.453 4.489 11.079 1.00 91.50 187 LEU A O 1
ATOM 1550 N N . PHE A 1 188 ? 0.782 4.290 11.185 1.00 91.00 188 PHE A N 1
ATOM 1551 C CA . PHE A 1 188 ? 0.930 5.050 12.429 1.00 91.00 188 PHE A CA 1
ATOM 1552 C C . PHE A 1 188 ? 0.379 6.471 12.286 1.00 91.00 188 PHE A C 1
ATOM 1554 O O . PHE A 1 188 ? -0.468 6.898 13.073 1.00 91.00 188 PHE A O 1
ATOM 1561 N N . VAL A 1 189 ? 0.784 7.194 11.242 1.00 88.75 189 VAL A N 1
ATOM 1562 C CA . VAL A 1 189 ? 0.351 8.575 11.012 1.00 88.75 189 VAL A CA 1
ATOM 1563 C C . VAL A 1 189 ? -1.158 8.648 10.736 1.00 88.75 189 VAL A C 1
ATOM 1565 O O . VAL A 1 189 ? -1.823 9.564 11.236 1.00 88.75 189 VAL A O 1
ATOM 1568 N N . ALA A 1 190 ? -1.735 7.666 10.027 1.00 87.44 190 ALA A N 1
ATOM 1569 C CA . ALA A 1 190 ? -3.189 7.560 9.837 1.00 87.44 190 ALA A CA 1
ATOM 1570 C C . ALA A 1 190 ? -3.948 7.547 11.172 1.00 87.44 190 ALA A C 1
ATOM 1572 O O . ALA A 1 190 ? -5.036 8.120 11.289 1.00 87.44 190 ALA A O 1
ATOM 1573 N N . ASN A 1 191 ? -3.356 6.894 12.173 1.00 86.75 191 ASN A N 1
ATOM 1574 C CA . ASN A 1 191 ? -3.913 6.726 13.509 1.00 86.75 191 ASN A CA 1
ATOM 1575 C C . ASN A 1 191 ? -3.540 7.854 14.477 1.00 86.75 191 ASN A C 1
ATOM 1577 O O . ASN A 1 191 ? -4.206 8.011 15.495 1.00 86.75 191 ASN A O 1
ATOM 1581 N N . SER A 1 192 ? -2.543 8.674 14.157 1.00 84.75 192 SER A N 1
ATOM 1582 C CA . SER A 1 192 ? -2.100 9.779 15.014 1.00 84.75 192 SER A CA 1
ATOM 1583 C C . SER A 1 192 ? -2.685 11.125 14.576 1.00 84.75 192 SER A C 1
ATOM 1585 O O . SER A 1 192 ? -3.402 11.769 15.342 1.00 84.75 192 SER A O 1
ATOM 1587 N N . VAL A 1 193 ? -2.429 11.544 13.332 1.00 76.25 193 VAL A N 1
ATOM 1588 C CA . VAL A 1 193 ? -2.669 12.931 12.882 1.00 76.25 193 VAL A CA 1
ATOM 1589 C C . VAL A 1 193 ? -3.910 13.051 11.993 1.00 76.25 193 VAL A C 1
ATOM 1591 O O . VAL A 1 193 ? -4.543 14.104 11.962 1.00 76.25 193 VAL A O 1
ATOM 1594 N N . ARG A 1 194 ? -4.355 11.951 11.360 1.00 70.62 194 ARG A N 1
ATOM 1595 C CA . ARG A 1 194 ? -5.525 11.816 10.454 1.00 70.62 194 ARG A CA 1
ATOM 1596 C C . ARG A 1 194 ? -5.513 12.731 9.227 1.00 70.62 194 ARG A C 1
ATOM 1598 O O . ARG A 1 194 ? -5.762 12.253 8.122 1.00 70.62 194 ARG A O 1
ATOM 1605 N N . LYS A 1 195 ? -5.334 14.044 9.395 1.00 75.69 195 LYS A N 1
ATOM 1606 C CA . LYS A 1 195 ? -5.151 15.043 8.335 1.00 75.69 195 LYS A CA 1
ATOM 1607 C C . LYS A 1 195 ? -3.715 14.948 7.829 1.00 75.69 195 LYS A C 1
ATOM 1609 O O . LYS A 1 195 ? -2.814 14.715 8.623 1.00 75.69 195 LYS A O 1
ATOM 1614 N N . TRP A 1 196 ? -3.526 15.085 6.517 1.00 78.12 196 TRP A N 1
ATOM 1615 C CA . TRP A 1 196 ? -2.194 15.067 5.898 1.00 78.12 196 TRP A CA 1
ATOM 1616 C C . TRP A 1 196 ? -1.377 13.793 6.175 1.00 78.12 196 TRP A C 1
ATOM 1618 O O . TRP A 1 196 ? -0.157 13.812 6.083 1.00 78.12 196 TRP A O 1
ATOM 1628 N N . ALA A 1 197 ? -2.038 12.669 6.480 1.00 80.94 197 ALA A N 1
ATOM 1629 C CA . ALA A 1 197 ? -1.337 11.457 6.893 1.00 80.94 197 ALA A CA 1
ATOM 1630 C C . ALA A 1 197 ? -0.372 10.928 5.824 1.00 80.94 197 ALA A C 1
ATOM 1632 O O . ALA A 1 197 ? 0.734 10.519 6.148 1.00 80.94 197 ALA A O 1
ATOM 1633 N N . THR A 1 198 ? -0.766 10.991 4.552 1.00 79.69 198 THR A N 1
ATOM 1634 C CA . THR A 1 198 ? 0.072 10.574 3.424 1.00 79.69 198 THR A CA 1
ATOM 1635 C C . THR A 1 198 ? 1.331 11.443 3.257 1.00 79.69 198 THR A C 1
ATOM 1637 O O . THR A 1 198 ? 2.417 10.869 3.276 1.00 79.69 198 THR A O 1
ATOM 1640 N N . PRO A 1 199 ? 1.259 12.790 3.148 1.00 82.69 199 PRO A N 1
ATOM 1641 C CA . PRO A 1 199 ? 2.473 13.605 3.032 1.00 82.69 199 PRO A CA 1
ATOM 1642 C C . PRO A 1 199 ? 3.334 13.598 4.299 1.00 82.69 199 PRO A C 1
ATOM 1644 O O . PRO A 1 199 ? 4.554 13.608 4.185 1.00 82.69 199 PRO A O 1
ATOM 1647 N N . ILE A 1 200 ? 2.740 13.505 5.495 1.00 84.25 200 ILE A N 1
ATOM 1648 C CA . ILE A 1 200 ? 3.517 13.352 6.735 1.00 84.25 200 ILE A CA 1
ATOM 1649 C C . ILE A 1 200 ? 4.253 12.009 6.734 1.00 84.25 200 ILE A C 1
ATOM 1651 O O . ILE A 1 200 ? 5.428 11.970 7.070 1.00 84.25 200 ILE A O 1
ATOM 1655 N N . ALA A 1 201 ? 3.607 10.917 6.314 1.00 83.56 201 ALA A N 1
ATOM 1656 C CA . ALA A 1 201 ? 4.262 9.614 6.237 1.00 83.56 201 ALA A CA 1
ATOM 1657 C C . ALA A 1 201 ? 5.435 9.610 5.250 1.00 83.56 201 ALA A C 1
ATOM 1659 O O . ALA A 1 201 ? 6.497 9.085 5.574 1.00 83.56 201 ALA A O 1
ATOM 1660 N N . LEU A 1 202 ? 5.261 10.241 4.085 1.00 83.81 202 LEU A N 1
ATOM 1661 C CA . LEU A 1 202 ? 6.333 10.423 3.106 1.00 83.81 202 LEU A CA 1
ATOM 1662 C C . LEU A 1 202 ? 7.485 11.259 3.670 1.00 83.81 202 LEU A C 1
ATOM 1664 O O . LEU A 1 202 ? 8.635 10.852 3.555 1.00 83.81 202 LEU A O 1
ATOM 1668 N N . SER A 1 203 ? 7.181 12.383 4.323 1.00 84.81 203 SER A N 1
ATOM 1669 C CA . SER A 1 203 ? 8.193 13.240 4.947 1.00 84.81 203 SER A CA 1
ATOM 1670 C C . SER A 1 203 ? 8.951 12.507 6.055 1.00 84.81 203 SER A C 1
ATOM 1672 O O . SER A 1 203 ? 10.176 12.507 6.044 1.00 84.81 203 SER A O 1
ATOM 1674 N N . CYS A 1 204 ? 8.256 11.807 6.957 1.00 84.69 204 CYS A N 1
ATOM 1675 C CA . CYS A 1 204 ? 8.889 11.007 8.006 1.00 84.69 204 CYS A CA 1
ATOM 1676 C C . CYS A 1 204 ? 9.781 9.904 7.429 1.00 84.69 204 CYS A C 1
ATOM 1678 O O . CYS A 1 204 ? 10.875 9.678 7.937 1.00 84.69 204 CYS A O 1
ATOM 1680 N N . HIS A 1 205 ? 9.328 9.224 6.374 1.00 83.88 205 HIS A N 1
ATOM 1681 C CA . HIS A 1 205 ? 10.112 8.177 5.732 1.00 83.88 205 HIS A CA 1
ATOM 1682 C C . HIS A 1 205 ? 11.356 8.734 5.031 1.00 83.88 205 HIS A C 1
ATOM 1684 O O . HIS A 1 205 ? 12.435 8.169 5.180 1.00 83.88 205 HIS A O 1
ATOM 1690 N N . PHE A 1 206 ? 11.223 9.863 4.330 1.00 81.69 206 PHE A N 1
ATOM 1691 C CA . PHE A 1 206 ? 12.347 10.552 3.701 1.00 81.69 206 PHE A CA 1
ATOM 1692 C C . PHE A 1 206 ? 13.375 11.012 4.739 1.00 81.69 206 PHE A C 1
ATOM 1694 O O . PHE A 1 206 ? 14.558 10.723 4.595 1.00 81.69 206 PHE A O 1
ATOM 1701 N N . SER A 1 207 ? 12.934 11.646 5.830 1.00 82.56 207 SER A N 1
ATOM 1702 C CA . SER A 1 207 ? 13.831 12.054 6.916 1.00 82.56 207 SER A CA 1
ATOM 1703 C C . SER A 1 207 ? 14.543 10.860 7.549 1.00 82.56 207 SER A C 1
ATOM 1705 O O . SER A 1 207 ? 15.743 10.930 7.792 1.00 82.56 207 SER A O 1
ATOM 1707 N N . LEU A 1 208 ? 13.835 9.749 7.781 1.00 81.00 208 LEU A N 1
ATOM 1708 C CA . LEU A 1 208 ? 14.442 8.527 8.309 1.00 81.00 208 LEU A CA 1
ATOM 1709 C C . LEU A 1 208 ? 15.491 7.962 7.344 1.00 81.00 208 LEU A C 1
ATOM 1711 O O . LEU A 1 208 ? 16.574 7.592 7.782 1.00 81.00 208 LEU A O 1
ATOM 1715 N N . PHE A 1 209 ? 15.194 7.938 6.043 1.00 76.25 209 PHE A N 1
ATOM 1716 C CA . PHE A 1 209 ? 16.133 7.495 5.014 1.00 76.25 209 PHE A CA 1
ATOM 1717 C C . PHE A 1 209 ? 17.405 8.354 4.993 1.00 76.25 209 PHE A C 1
ATOM 1719 O O . PHE A 1 209 ? 18.509 7.816 4.998 1.00 76.25 209 PHE A O 1
ATOM 1726 N N . VAL A 1 210 ? 17.262 9.683 5.052 1.00 76.75 210 VAL A N 1
ATOM 1727 C CA . VAL A 1 210 ? 18.399 10.614 5.101 1.00 76.75 210 VAL A CA 1
ATOM 1728 C C . VAL A 1 210 ? 19.229 10.416 6.371 1.00 76.75 210 VAL A C 1
ATOM 1730 O O . VAL A 1 210 ? 20.449 10.322 6.283 1.00 76.75 210 VAL A O 1
ATOM 1733 N N . ILE A 1 211 ? 18.596 10.308 7.545 1.00 75.94 211 ILE A N 1
ATOM 1734 C CA . ILE A 1 211 ? 19.304 10.104 8.820 1.00 75.94 211 ILE A CA 1
ATOM 1735 C C . ILE A 1 211 ? 20.078 8.784 8.803 1.00 75.94 211 ILE A C 1
ATOM 1737 O O . ILE A 1 211 ? 21.256 8.769 9.148 1.00 75.94 211 ILE A O 1
ATOM 1741 N N . VAL A 1 212 ? 19.447 7.690 8.368 1.00 71.19 212 VAL A N 1
ATOM 1742 C CA . VAL A 1 212 ? 20.110 6.383 8.250 1.00 71.19 212 VAL A CA 1
ATOM 1743 C C . VAL A 1 212 ? 21.292 6.465 7.283 1.00 71.19 212 VAL A C 1
ATOM 1745 O O . VAL A 1 212 ? 22.378 6.004 7.623 1.00 71.19 212 VAL A O 1
ATOM 1748 N N . GLY A 1 213 ? 21.124 7.113 6.126 1.00 67.38 213 GLY A N 1
ATOM 1749 C CA . GLY A 1 213 ? 22.209 7.319 5.165 1.00 67.38 213 GLY A CA 1
ATOM 1750 C C . GLY A 1 213 ? 23.385 8.118 5.739 1.00 67.38 213 GLY A C 1
ATOM 1751 O O . GLY A 1 213 ? 24.539 7.760 5.514 1.00 67.38 213 GLY A O 1
ATOM 1752 N N . LEU A 1 214 ? 23.112 9.161 6.530 1.00 70.94 214 LEU A N 1
ATOM 1753 C CA . LEU A 1 214 ? 24.147 9.951 7.206 1.00 70.94 214 LEU A CA 1
ATOM 1754 C C . LEU A 1 214 ? 24.877 9.152 8.294 1.00 70.94 214 LEU A C 1
ATOM 1756 O O . LEU A 1 214 ? 26.098 9.249 8.391 1.00 70.94 214 LEU A O 1
ATOM 1760 N N . VAL A 1 215 ? 24.157 8.348 9.082 1.00 67.19 215 VAL A N 1
ATOM 1761 C CA . VAL A 1 215 ? 24.751 7.489 10.122 1.00 67.19 215 VAL A CA 1
ATOM 1762 C C . VAL A 1 215 ? 25.652 6.426 9.496 1.00 67.19 215 VAL A C 1
ATOM 1764 O O . VAL A 1 215 ? 26.781 6.253 9.947 1.00 67.19 215 VAL A O 1
ATOM 1767 N N . ILE A 1 216 ? 25.195 5.762 8.428 1.00 64.44 216 ILE A N 1
ATOM 1768 C CA . ILE A 1 216 ? 26.005 4.780 7.692 1.00 64.44 216 ILE A CA 1
ATOM 1769 C C . ILE A 1 216 ? 27.271 5.447 7.151 1.00 64.44 216 ILE A C 1
ATOM 1771 O O . ILE A 1 216 ? 28.369 4.944 7.372 1.00 64.44 216 ILE A O 1
ATOM 1775 N N . ARG A 1 217 ? 27.142 6.620 6.518 1.00 64.38 217 ARG A N 1
ATOM 1776 C CA . ARG A 1 217 ? 28.294 7.369 6.008 1.00 64.38 217 ARG A CA 1
ATOM 1777 C C . ARG A 1 217 ? 29.292 7.727 7.111 1.00 64.38 217 ARG A C 1
ATOM 1779 O O . ARG A 1 217 ? 30.481 7.518 6.922 1.00 64.38 217 ARG A O 1
ATOM 1786 N N . GLN A 1 218 ? 28.837 8.214 8.266 1.00 66.56 218 GLN A N 1
ATOM 1787 C CA . GLN A 1 218 ? 29.731 8.526 9.389 1.00 66.56 218 GLN A CA 1
ATOM 1788 C C . GLN A 1 218 ? 30.430 7.283 9.948 1.00 66.56 218 GLN A C 1
ATOM 1790 O O . GLN A 1 218 ? 31.609 7.351 10.285 1.00 66.56 218 GLN A O 1
ATOM 1795 N N . MET A 1 219 ? 29.734 6.143 10.013 1.00 59.06 219 MET A N 1
ATOM 1796 C CA . MET A 1 219 ? 30.345 4.867 10.396 1.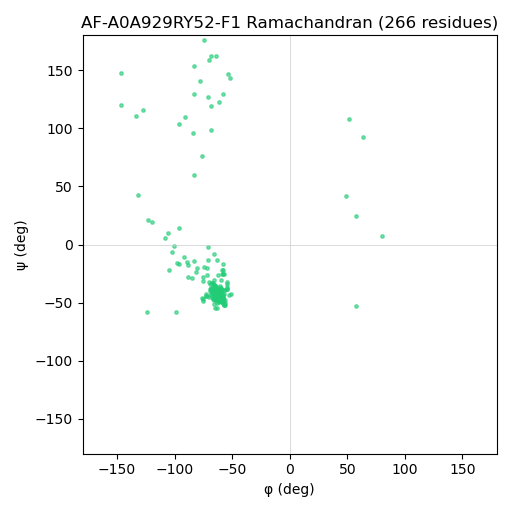00 59.06 219 MET A CA 1
ATOM 1797 C C . MET A 1 219 ? 31.387 4.389 9.375 1.00 59.06 219 MET A C 1
ATOM 1799 O O . MET A 1 219 ? 32.354 3.738 9.761 1.00 59.06 219 MET A O 1
ATOM 1803 N N . MET A 1 220 ? 31.230 4.722 8.092 1.00 58.53 220 MET A N 1
ATOM 1804 C CA . MET A 1 220 ? 32.232 4.435 7.060 1.00 58.53 220 MET A CA 1
ATOM 1805 C C . MET A 1 220 ? 33.425 5.406 7.128 1.00 58.53 220 MET A C 1
ATOM 1807 O O . MET A 1 220 ? 34.571 4.960 7.127 1.00 58.53 220 MET A O 1
ATOM 1811 N N . ASP A 1 221 ? 33.174 6.714 7.255 1.00 58.31 221 ASP A N 1
ATOM 1812 C CA . ASP A 1 221 ? 34.200 7.771 7.239 1.00 58.31 221 ASP A CA 1
ATOM 1813 C C . ASP A 1 221 ? 35.095 7.751 8.498 1.00 58.31 221 ASP A C 1
ATOM 1815 O O . ASP A 1 221 ? 36.317 7.885 8.388 1.00 58.31 221 ASP A O 1
ATOM 1819 N N . ALA A 1 222 ? 34.523 7.509 9.689 1.00 54.66 222 ALA A N 1
ATOM 1820 C CA . ALA A 1 222 ? 35.259 7.430 10.961 1.00 54.66 222 ALA A CA 1
ATOM 1821 C C . ALA A 1 222 ? 36.282 6.276 11.024 1.00 54.66 222 ALA A C 1
ATOM 1823 O O . ALA A 1 222 ? 37.140 6.252 11.904 1.00 54.66 222 ALA A O 1
ATOM 1824 N N . ASN A 1 223 ? 36.211 5.332 10.083 1.00 49.84 223 ASN A N 1
ATOM 1825 C CA . ASN A 1 223 ? 37.015 4.112 10.060 1.00 49.84 223 ASN A CA 1
ATOM 1826 C C . ASN A 1 223 ? 38.098 4.097 8.968 1.00 49.84 223 ASN A C 1
ATOM 1828 O O . ASN A 1 223 ? 38.822 3.111 8.844 1.00 49.84 223 ASN A O 1
ATOM 1832 N N . SER A 1 224 ? 38.282 5.202 8.236 1.00 50.34 224 SER A N 1
ATOM 1833 C CA . SER A 1 224 ? 39.412 5.400 7.309 1.00 50.34 224 SER A CA 1
ATOM 1834 C C . SER A 1 224 ? 40.788 5.474 8.004 1.00 50.34 224 SER A C 1
ATOM 1836 O O . SER A 1 224 ? 41.816 5.434 7.333 1.00 50.34 224 SER A O 1
ATOM 1838 N N . ALA A 1 225 ? 40.822 5.528 9.342 1.00 46.28 225 ALA A N 1
ATOM 1839 C CA . ALA A 1 225 ? 42.039 5.640 10.151 1.00 46.28 225 ALA A CA 1
ATOM 1840 C C . ALA A 1 225 ? 42.538 4.318 10.781 1.00 46.28 225 ALA A C 1
ATOM 1842 O O . ALA A 1 225 ? 43.565 4.333 11.457 1.00 46.28 225 ALA A O 1
ATOM 1843 N N . VAL A 1 226 ? 41.855 3.175 10.591 1.00 44.88 226 VAL A N 1
ATOM 1844 C CA . VAL A 1 226 ? 42.268 1.886 11.190 1.00 44.88 226 VAL A CA 1
ATOM 1845 C C . VAL A 1 226 ? 42.217 0.752 10.153 1.00 44.88 226 VAL A C 1
ATOM 1847 O O . VAL A 1 226 ? 41.125 0.326 9.770 1.00 44.88 226 VAL A O 1
ATOM 1850 N N . PRO A 1 227 ? 43.368 0.205 9.713 1.00 45.84 227 PRO A N 1
ATOM 1851 C CA . PRO A 1 227 ? 43.405 -0.883 8.746 1.00 45.84 227 PRO A CA 1
ATOM 1852 C C . PRO A 1 227 ? 43.231 -2.216 9.479 1.00 45.84 227 PRO A C 1
ATOM 1854 O O . PRO A 1 227 ? 44.195 -2.754 10.006 1.00 45.84 227 PRO A O 1
ATOM 1857 N N . PHE A 1 228 ? 42.015 -2.765 9.547 1.00 41.91 228 PHE A N 1
ATOM 1858 C CA . PHE A 1 228 ? 41.815 -4.115 10.090 1.00 41.91 228 PHE A CA 1
ATOM 1859 C C . PHE A 1 228 ? 40.673 -4.868 9.391 1.00 41.91 228 PHE A C 1
ATOM 1861 O O . PHE A 1 228 ? 39.525 -4.450 9.462 1.00 41.91 228 PHE A O 1
ATOM 1868 N N . ILE A 1 229 ? 41.042 -6.006 8.789 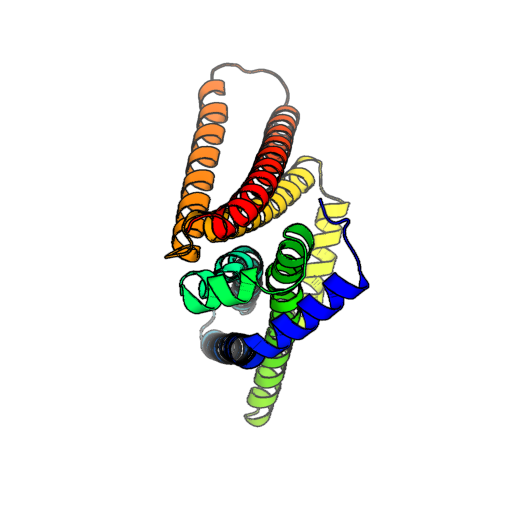1.00 39.16 229 ILE A N 1
ATOM 1869 C CA . ILE A 1 229 ? 40.270 -7.238 8.532 1.00 39.16 229 ILE A CA 1
ATOM 1870 C C . ILE A 1 229 ? 38.902 -7.060 7.844 1.00 39.16 229 ILE A C 1
ATOM 1872 O O . ILE A 1 229 ? 37.925 -6.661 8.471 1.00 39.16 229 ILE A O 1
ATOM 1876 N N . GLY A 1 230 ? 38.861 -7.467 6.568 1.00 44.34 230 GLY A N 1
ATOM 1877 C CA . GLY A 1 230 ? 37.666 -7.911 5.842 1.00 44.34 230 GLY A CA 1
ATOM 1878 C C . GLY A 1 230 ? 36.575 -6.857 5.662 1.00 44.34 230 GLY A C 1
ATOM 1879 O O . GLY A 1 230 ? 35.677 -6.731 6.490 1.00 44.34 230 GLY A O 1
ATOM 1880 N N . TYR A 1 231 ? 36.608 -6.133 4.542 1.00 49.44 231 TYR A N 1
ATOM 1881 C CA . TYR A 1 231 ? 35.541 -5.200 4.150 1.00 49.44 231 TYR A CA 1
ATOM 1882 C C . TYR A 1 231 ? 34.156 -5.890 4.058 1.00 49.44 231 TYR A C 1
ATOM 1884 O O . TYR A 1 231 ? 33.128 -5.248 4.287 1.00 49.44 231 TYR A O 1
ATOM 1892 N N . ASP A 1 232 ? 34.136 -7.207 3.823 1.00 58.72 232 ASP A N 1
ATOM 1893 C CA . ASP A 1 232 ? 32.917 -8.011 3.682 1.00 58.72 232 ASP A CA 1
ATOM 1894 C C . ASP A 1 232 ? 32.220 -8.301 5.025 1.00 58.72 232 ASP A C 1
ATOM 1896 O O . ASP A 1 232 ? 31.033 -8.007 5.172 1.00 58.72 232 ASP A O 1
ATOM 1900 N N . ASP A 1 233 ? 32.942 -8.764 6.054 1.00 61.09 233 ASP A N 1
ATOM 1901 C CA . ASP A 1 233 ? 32.342 -9.135 7.352 1.00 61.09 233 ASP A CA 1
ATOM 1902 C C . ASP A 1 233 ? 31.724 -7.932 8.087 1.00 61.09 233 ASP A C 1
ATOM 1904 O O . ASP A 1 233 ? 30.684 -8.037 8.747 1.00 61.09 233 ASP A O 1
ATOM 1908 N N . ARG A 1 234 ? 32.336 -6.749 7.950 1.00 66.00 234 ARG A N 1
ATOM 1909 C CA . ARG A 1 234 ? 31.837 -5.514 8.577 1.00 66.00 234 ARG A CA 1
ATOM 1910 C C . ARG A 1 234 ? 30.585 -4.984 7.887 1.00 66.00 234 ARG A C 1
ATOM 1912 O O . ARG A 1 234 ? 29.634 -4.609 8.571 1.00 66.00 234 ARG A O 1
ATOM 1919 N N . THR A 1 235 ? 30.562 -4.996 6.555 1.00 68.50 235 THR A N 1
ATOM 1920 C CA . THR A 1 235 ? 29.386 -4.607 5.763 1.00 68.50 235 THR A CA 1
ATOM 1921 C C . THR A 1 235 ? 28.189 -5.506 6.074 1.00 68.50 235 THR A C 1
ATOM 1923 O O . THR A 1 235 ? 27.083 -5.010 6.307 1.00 68.50 235 THR A O 1
ATOM 1926 N N . ILE A 1 236 ? 28.425 -6.817 6.184 1.00 72.38 236 ILE A N 1
ATOM 1927 C CA . ILE A 1 236 ? 27.421 -7.803 6.605 1.00 72.38 236 ILE A CA 1
ATOM 1928 C C . ILE A 1 236 ? 26.875 -7.455 7.998 1.00 72.38 236 ILE A C 1
ATOM 1930 O O . ILE A 1 236 ? 25.658 -7.382 8.183 1.00 72.38 236 ILE A O 1
ATOM 1934 N N . GLY A 1 237 ? 27.753 -7.173 8.968 1.00 74.00 237 GLY A N 1
ATOM 1935 C CA . GLY A 1 237 ? 27.357 -6.785 10.325 1.00 74.00 237 GLY A CA 1
ATOM 1936 C C . GLY A 1 237 ? 26.512 -5.505 10.375 1.00 74.00 237 GLY A C 1
ATOM 1937 O O . GLY A 1 237 ? 25.485 -5.465 11.059 1.00 74.00 237 GLY A O 1
ATOM 1938 N N . SER A 1 238 ? 26.890 -4.471 9.617 1.00 73.75 238 SER A N 1
ATOM 1939 C CA . SER A 1 238 ? 26.138 -3.212 9.537 1.00 73.75 238 SER A CA 1
ATOM 1940 C C . SER A 1 238 ? 24.758 -3.383 8.894 1.00 73.75 238 SER A C 1
ATOM 1942 O O . SER A 1 238 ? 23.776 -2.845 9.411 1.00 73.75 238 SER A O 1
ATOM 1944 N N . LEU A 1 239 ? 24.651 -4.163 7.812 1.00 74.94 239 LEU A N 1
ATOM 1945 C CA . LEU A 1 239 ? 23.367 -4.466 7.170 1.00 74.94 239 LEU A CA 1
ATOM 1946 C C . LEU A 1 239 ? 22.457 -5.304 8.077 1.00 74.94 239 LEU A C 1
ATOM 1948 O O . LEU A 1 239 ? 21.264 -5.019 8.198 1.00 74.94 239 LEU A O 1
ATOM 1952 N N . ALA A 1 240 ? 23.009 -6.306 8.765 1.00 80.56 240 ALA A N 1
ATOM 1953 C CA . ALA A 1 240 ? 22.258 -7.115 9.721 1.00 80.56 240 ALA A CA 1
ATOM 1954 C C . ALA A 1 240 ? 21.712 -6.261 10.878 1.00 80.56 240 ALA A C 1
ATOM 1956 O O . ALA A 1 240 ? 20.528 -6.354 11.211 1.00 80.56 240 ALA A O 1
ATOM 1957 N N . PHE A 1 241 ? 22.539 -5.375 11.444 1.00 82.19 241 PHE A N 1
ATOM 1958 C CA . PHE A 1 241 ? 22.107 -4.431 12.474 1.00 82.19 241 PHE A CA 1
ATOM 1959 C C . PHE A 1 241 ? 20.992 -3.502 11.973 1.00 82.19 241 PHE A C 1
ATOM 1961 O O . PHE A 1 241 ? 19.981 -3.332 12.660 1.00 82.19 241 PHE A O 1
ATOM 1968 N N . LEU A 1 242 ? 21.135 -2.946 10.764 1.00 81.81 242 LEU A N 1
ATOM 1969 C CA . LEU A 1 242 ? 20.113 -2.097 10.149 1.00 81.81 242 LEU A CA 1
ATOM 1970 C C . LEU A 1 242 ? 18.776 -2.838 10.002 1.00 81.81 242 LEU A C 1
ATOM 1972 O O . LEU A 1 242 ? 17.733 -2.293 10.365 1.00 81.81 242 LEU A O 1
ATOM 1976 N N . ASN A 1 243 ? 18.807 -4.088 9.537 1.00 86.56 243 ASN A N 1
ATOM 1977 C CA . ASN A 1 243 ? 17.615 -4.921 9.380 1.00 86.56 243 ASN A CA 1
ATOM 1978 C C . ASN A 1 243 ? 16.914 -5.172 10.725 1.00 86.56 243 ASN A C 1
ATOM 1980 O O . ASN A 1 243 ? 15.693 -5.026 10.832 1.00 86.56 243 ASN A O 1
ATOM 1984 N N . VAL A 1 244 ? 17.674 -5.485 11.780 1.00 88.31 244 VAL A N 1
ATOM 1985 C CA . VAL A 1 244 ? 17.127 -5.657 13.139 1.00 88.31 244 VAL A CA 1
ATOM 1986 C C . VAL A 1 244 ? 16.505 -4.356 13.646 1.00 88.31 244 VAL A C 1
ATOM 1988 O O . VAL A 1 244 ? 15.384 -4.362 14.162 1.00 88.31 244 VAL A O 1
ATOM 1991 N N . LEU A 1 245 ? 17.184 -3.224 13.457 1.00 86.75 245 LEU A N 1
ATOM 1992 C CA . LEU A 1 245 ? 16.672 -1.915 13.853 1.00 86.75 245 LEU A CA 1
ATOM 1993 C C . LEU A 1 245 ? 15.363 -1.575 13.124 1.00 86.75 245 LEU A C 1
ATOM 1995 O O . LEU A 1 245 ? 14.400 -1.138 13.757 1.00 86.75 245 LEU A O 1
ATOM 1999 N N . GLN A 1 246 ? 15.292 -1.816 11.812 1.00 88.25 246 GLN A N 1
ATOM 2000 C CA . GLN A 1 246 ? 14.074 -1.621 11.024 1.00 88.25 246 GLN A CA 1
ATOM 2001 C C . GLN A 1 246 ? 12.927 -2.501 11.537 1.00 88.25 246 GLN A C 1
ATOM 2003 O O . GLN A 1 246 ? 11.812 -2.002 11.695 1.00 88.25 246 GLN A O 1
ATOM 2008 N N . LEU A 1 247 ? 13.181 -3.773 11.867 1.00 92.56 247 LEU A N 1
ATOM 2009 C CA . LEU A 1 247 ? 12.174 -4.667 12.454 1.00 92.56 247 LEU A CA 1
ATOM 2010 C C . LEU A 1 247 ? 11.639 -4.146 13.795 1.00 92.56 247 LEU A C 1
ATOM 2012 O O . LEU A 1 247 ? 10.425 -4.155 14.015 1.00 92.56 247 LEU A O 1
ATOM 2016 N N . ILE A 1 248 ? 12.516 -3.636 14.665 1.00 92.19 248 ILE A N 1
ATOM 2017 C CA . ILE A 1 248 ? 12.117 -3.021 15.940 1.00 92.19 248 ILE A CA 1
ATOM 2018 C C . ILE A 1 248 ? 11.241 -1.789 15.685 1.00 92.19 248 ILE A C 1
ATOM 2020 O O . ILE A 1 248 ? 10.163 -1.666 16.271 1.00 92.19 248 ILE A O 1
ATOM 2024 N N . ILE A 1 249 ? 11.659 -0.898 14.778 1.00 90.56 249 ILE A N 1
ATOM 2025 C CA . ILE A 1 249 ? 10.890 0.297 14.400 1.00 90.56 249 ILE A CA 1
ATOM 2026 C C . ILE A 1 249 ? 9.508 -0.101 13.870 1.00 90.56 249 ILE A C 1
ATOM 2028 O O . ILE A 1 249 ? 8.500 0.462 14.300 1.00 90.56 249 ILE A O 1
ATOM 2032 N N . ILE A 1 250 ? 9.439 -1.093 12.980 1.00 93.19 250 ILE A N 1
ATOM 2033 C CA . ILE A 1 250 ? 8.185 -1.623 12.438 1.00 93.19 250 ILE A CA 1
ATOM 2034 C C . ILE A 1 250 ? 7.281 -2.109 13.576 1.00 93.19 250 ILE A C 1
ATOM 2036 O O . ILE A 1 250 ? 6.128 -1.677 13.667 1.00 93.19 250 ILE A O 1
ATOM 2040 N N . ALA A 1 251 ? 7.791 -2.965 14.465 1.00 94.31 251 ALA A N 1
ATOM 2041 C CA . ALA A 1 251 ? 7.021 -3.521 15.575 1.00 94.31 251 ALA A CA 1
ATOM 2042 C C . ALA A 1 251 ? 6.467 -2.422 16.498 1.00 94.31 251 ALA A C 1
ATOM 2044 O O . ALA A 1 251 ? 5.275 -2.425 16.827 1.00 94.31 251 ALA A O 1
ATOM 2045 N N . LEU A 1 252 ? 7.297 -1.434 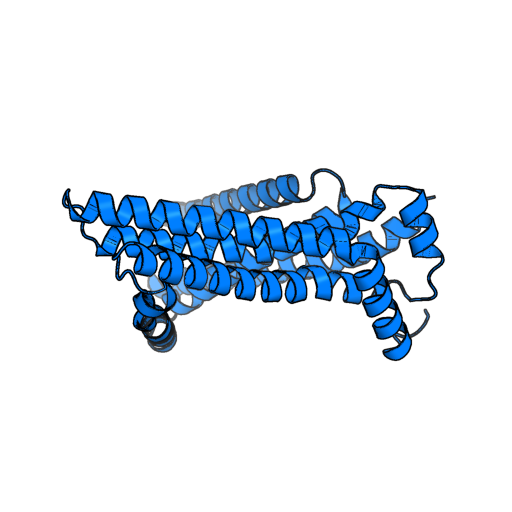16.851 1.00 94.38 252 LEU A N 1
ATOM 2046 C CA . LEU A 1 252 ? 6.889 -0.283 17.657 1.00 94.38 252 LEU A CA 1
ATOM 2047 C C . LEU A 1 252 ? 5.802 0.538 16.957 1.00 94.38 252 LEU A C 1
ATOM 2049 O O . LEU A 1 252 ? 4.782 0.859 17.570 1.00 94.38 252 LEU A O 1
ATOM 2053 N N . LEU A 1 253 ? 5.970 0.844 15.668 1.00 94.12 253 LEU A N 1
ATOM 2054 C CA . LEU A 1 253 ? 4.987 1.604 14.894 1.00 94.12 253 LEU A CA 1
ATOM 2055 C C . LEU A 1 253 ? 3.639 0.881 14.812 1.00 94.12 253 LEU A C 1
ATOM 2057 O O . LEU A 1 253 ? 2.603 1.527 14.978 1.00 94.12 253 LEU A O 1
ATOM 2061 N N . TYR A 1 254 ? 3.622 -0.444 14.633 1.00 93.00 254 TYR A N 1
ATOM 2062 C CA . TYR A 1 254 ? 2.387 -1.237 14.676 1.00 93.00 254 TYR A CA 1
ATOM 2063 C C . TYR A 1 254 ? 1.726 -1.209 16.061 1.00 93.00 254 TYR A C 1
ATOM 2065 O O . TYR A 1 254 ? 0.513 -0.984 16.159 1.00 93.00 254 TYR A O 1
ATOM 2073 N N . ALA A 1 255 ? 2.506 -1.373 17.132 1.00 91.88 255 ALA A N 1
ATOM 2074 C CA . ALA A 1 255 ? 1.998 -1.330 18.500 1.00 91.88 255 ALA A CA 1
ATOM 2075 C C . ALA A 1 255 ? 1.385 0.043 18.837 1.00 91.88 255 ALA A C 1
ATOM 2077 O O . ALA A 1 255 ? 0.236 0.131 19.291 1.00 91.88 255 ALA A O 1
ATOM 2078 N N . PHE A 1 256 ? 2.104 1.131 18.546 1.00 92.88 256 PHE A N 1
ATOM 2079 C CA . PHE A 1 256 ? 1.612 2.493 18.760 1.00 92.88 256 PHE A CA 1
ATOM 2080 C C . PHE A 1 256 ? 0.424 2.829 17.865 1.00 92.88 256 PHE A C 1
ATOM 2082 O O . PHE A 1 256 ? -0.521 3.476 18.312 1.00 92.88 256 PHE A O 1
ATOM 2089 N N . SER A 1 257 ? 0.426 2.355 16.624 1.00 91.94 257 SER A N 1
ATOM 2090 C CA . SER A 1 257 ? -0.684 2.507 15.691 1.00 91.94 257 SER A CA 1
ATOM 2091 C C . SER A 1 257 ? -1.987 1.917 16.246 1.00 91.94 257 SER A C 1
ATOM 2093 O O . SER A 1 257 ? -3.016 2.602 16.271 1.00 91.94 257 SER A O 1
ATOM 2095 N N . TYR A 1 258 ? -1.945 0.685 16.765 1.00 91.38 258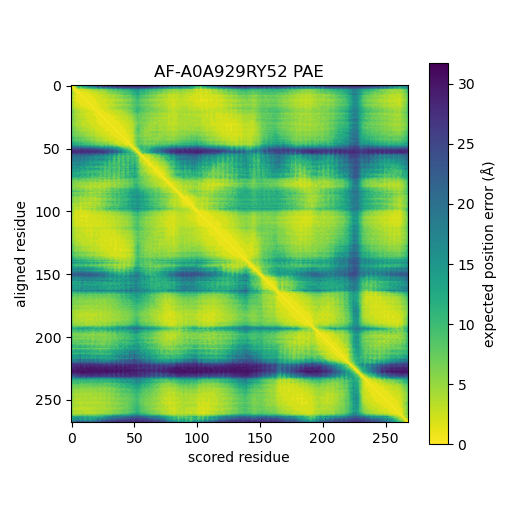 TYR A N 1
ATOM 2096 C CA . TYR A 1 258 ? -3.109 0.047 17.381 1.00 91.38 258 TYR A CA 1
ATOM 2097 C C . TYR A 1 258 ? -3.553 0.759 18.667 1.00 91.38 258 TYR A C 1
ATOM 2099 O O . TYR A 1 258 ? -4.748 1.017 18.866 1.00 91.38 258 TYR A O 1
ATOM 2107 N N . ARG A 1 259 ? -2.599 1.135 19.528 1.00 90.44 259 ARG A N 1
ATOM 2108 C CA . ARG A 1 259 ? -2.887 1.890 20.755 1.00 90.44 259 ARG A CA 1
ATOM 2109 C C . ARG A 1 259 ? -3.564 3.223 20.436 1.00 90.44 259 ARG A C 1
ATOM 2111 O O . ARG A 1 259 ? -4.609 3.538 21.009 1.00 90.44 259 ARG A O 1
ATOM 2118 N N . ASN A 1 260 ? -3.027 3.968 19.472 1.00 89.00 260 ASN A N 1
ATOM 2119 C CA . ASN A 1 260 ? -3.596 5.232 19.027 1.00 89.00 260 ASN A CA 1
ATOM 2120 C C . ASN A 1 260 ? -4.999 5.013 18.476 1.00 89.00 260 ASN A C 1
ATOM 2122 O O . ASN A 1 260 ? -5.924 5.672 18.941 1.00 89.00 260 ASN A O 1
ATOM 2126 N N . PHE A 1 261 ? -5.207 4.025 17.603 1.00 87.81 261 PHE A N 1
ATOM 2127 C CA . PHE A 1 261 ? -6.535 3.679 17.094 1.00 87.81 261 PHE A CA 1
ATOM 2128 C C . PHE A 1 261 ? -7.581 3.475 18.203 1.00 87.81 261 PHE A C 1
ATOM 2130 O O . PHE A 1 261 ? -8.706 3.975 18.093 1.00 87.81 261 PHE A O 1
ATOM 2137 N N . CYS A 1 262 ? -7.211 2.794 19.291 1.00 85.44 262 CYS A N 1
ATOM 2138 C CA . CYS A 1 262 ? -8.085 2.610 20.449 1.00 85.44 262 CYS A CA 1
ATOM 2139 C C . CYS A 1 262 ? -8.401 3.939 21.157 1.00 85.44 262 CYS A C 1
ATOM 2141 O O . CYS A 1 262 ? -9.564 4.203 21.469 1.00 85.44 262 CYS A O 1
ATOM 2143 N N . HIS A 1 263 ? -7.409 4.812 21.355 1.00 82.00 263 HIS A N 1
ATOM 2144 C CA . HIS A 1 263 ? -7.609 6.128 21.977 1.00 82.00 263 HIS A CA 1
ATOM 2145 C C . HIS A 1 263 ? -8.395 7.113 21.099 1.00 82.00 263 HIS A C 1
ATOM 2147 O O . HIS A 1 263 ? -9.172 7.916 21.620 1.00 82.00 263 HIS A O 1
ATOM 2153 N N . LEU A 1 264 ? -8.265 7.048 19.767 1.00 68.50 264 LEU A N 1
ATOM 2154 C CA . LEU A 1 264 ? -8.987 7.932 18.834 1.00 68.50 264 LEU A CA 1
ATOM 2155 C C . LEU A 1 264 ? -10.510 7.843 18.972 1.00 68.50 264 LEU A C 1
ATOM 2157 O O . LEU A 1 264 ? -11.224 8.761 18.560 1.00 68.50 264 LEU A O 1
ATOM 2161 N N . ARG A 1 265 ? -10.987 6.733 19.527 1.00 62.72 265 ARG A N 1
ATOM 2162 C CA . ARG A 1 265 ? -12.391 6.422 19.768 1.00 62.72 265 ARG A CA 1
ATOM 2163 C C . ARG A 1 265 ? -12.917 6.918 21.109 1.00 62.72 265 ARG A C 1
ATOM 2165 O O . ARG A 1 265 ? -14.123 7.049 21.258 1.00 62.72 265 ARG A O 1
ATOM 2172 N N . LEU A 1 266 ? -12.026 7.229 22.045 1.00 58.31 266 LEU A N 1
ATOM 2173 C CA . LEU A 1 266 ? -12.379 7.672 23.393 1.00 58.31 266 LEU A CA 1
ATOM 2174 C C . LEU A 1 266 ? -12.335 9.200 23.553 1.00 58.31 266 LEU A C 1
ATOM 2176 O O . LEU A 1 266 ? -12.926 9.717 24.495 1.00 58.31 266 LEU A O 1
ATOM 2180 N N . LYS A 1 267 ? -11.690 9.936 22.631 1.00 54.59 267 LYS A N 1
ATOM 2181 C CA . LYS A 1 267 ? -11.730 11.410 22.610 1.00 54.59 267 LYS A CA 1
ATOM 2182 C C . LYS A 1 267 ? -13.145 11.900 22.247 1.00 54.59 267 LYS A C 1
ATOM 2184 O O . LYS A 1 267 ? -13.502 11.890 21.058 1.00 54.59 267 LYS A O 1
ATOM 2189 N N . LYS A 1 268 ? -13.917 12.257 23.284 1.00 44.53 268 LYS A N 1
ATOM 2190 C CA . LYS A 1 268 ? -15.191 12.996 23.219 1.00 44.53 268 LYS A CA 1
ATOM 2191 C C . LYS A 1 268 ? -14.989 14.369 22.582 1.00 44.53 268 LYS A C 1
ATOM 2193 O O . LYS A 1 268 ? -13.926 14.972 22.837 1.00 44.53 268 LYS A O 1
#

Secondary structure (DSSP, 8-state):
-PPP-HHHHHHHHHHHHHHHHHHHHHHHHHHHHHHHHHHHHHHHHHHHHHHS-S-HHHHHHHHHHHHHHHHHHHHHHGGGGTTGGGGSHHHHHHHHSSSS-HHHHHHHHHHIIIIIHHHHHHHHHHHHHHHHHHHHHHTT-----HHHHSHHHHHHHHHHHHHS-HHHHHHHHHHHHHHHHHHHHHHHHHHHT-TTHHHHHHHHHHHHHHHHHHHHHHHHHTTTT---S-HHHHHHHHHHHHHHHHHHHHHHHHHHHHHHHHHTTT--

pLDDT: mean 78.21, std 13.57, range [39.16, 95.38]

Organism: NCBI:txid76122

Sequence (268 aa):
MNNFNTKRWLRYTKRHLYQHRSKLIRHMLIVFVVTLIFTLLASYFTIKASHNSPSLYEVKSMIGVYFLFAFLGLVCLAPSKMNEDLRRKQIRIRELLVPASNLEKFISKYLIYAFLLPIVSFILIILADELRAGLLALFGWNIPPFRVLFPHSVDNFFNYILKGDAIEILSFVSSLLQLWVLHAISLFVANSVRKWATPIALSCHFSLFVIVGLVIRQMMDANSAVPFIGYDDRTIGSLAFLNVLQLIIIALLYAFSYRNFCHLRLKK

Radius of gyration: 22.57 Å; Cα contacts (8 Å, |Δi|>4): 217; chains: 1; bounding box: 65×33×63 Å

Nearest PDB structures (foldseek):
  8tid-assembly1_C  TM=1.793E-01  e=8.718E+00  Tetrahymena thermophila